Protein AF-A0A077ZFG9-F1 (afdb_monomer)

pLDDT: mean 87.14, std 8.35, range [55.66, 95.38]

Structure (mmCIF, N/CA/C/O backbone):
data_AF-A0A077ZFG9-F1
#
_entry.id   AF-A0A077ZFG9-F1
#
loop_
_atom_site.group_PDB
_atom_site.id
_atom_site.type_symbol
_atom_site.label_atom_id
_atom_site.label_alt_id
_atom_site.label_comp_id
_atom_site.label_asym_id
_atom_site.label_entity_id
_atom_site.label_seq_id
_atom_site.pdbx_PDB_ins_code
_atom_site.Cartn_x
_atom_site.Cartn_y
_atom_site.Cartn_z
_atom_site.occupancy
_atom_site.B_iso_or_equiv
_atom_site.auth_seq_id
_atom_site.auth_comp_id
_atom_site.auth_asym_id
_atom_site.auth_atom_id
_atom_site.pdbx_PDB_model_num
ATOM 1 N N . LYS A 1 1 ? 12.012 -8.656 7.512 1.00 88.19 1 LYS A N 1
ATOM 2 C CA . LYS A 1 1 ? 11.585 -7.574 8.443 1.00 88.19 1 LYS A CA 1
ATOM 3 C C . LYS A 1 1 ? 10.087 -7.262 8.343 1.00 88.19 1 LYS A C 1
ATOM 5 O O . LYS A 1 1 ? 9.385 -7.482 9.314 1.00 88.19 1 LYS A O 1
ATOM 10 N N . ILE A 1 2 ? 9.561 -6.821 7.195 1.00 88.19 2 ILE A N 1
ATOM 11 C CA . ILE A 1 2 ? 8.127 -6.462 7.069 1.00 88.19 2 ILE A CA 1
ATOM 12 C C . ILE A 1 2 ? 7.190 -7.657 7.264 1.00 88.19 2 ILE A C 1
ATOM 14 O O . ILE A 1 2 ? 6.176 -7.511 7.935 1.00 88.19 2 ILE A O 1
ATOM 18 N N . ALA A 1 3 ? 7.552 -8.837 6.748 1.00 88.50 3 ALA A N 1
ATOM 19 C CA . ALA A 1 3 ? 6.797 -10.067 6.996 1.00 88.50 3 ALA A CA 1
ATOM 20 C C . ALA A 1 3 ? 6.643 -10.343 8.503 1.00 88.50 3 ALA A C 1
ATOM 22 O O . ALA A 1 3 ? 5.529 -10.515 8.973 1.00 88.50 3 ALA A O 1
ATOM 23 N N . LEU A 1 4 ? 7.729 -10.226 9.281 1.00 91.19 4 LEU A N 1
ATOM 24 C CA . LEU A 1 4 ? 7.685 -10.372 10.742 1.00 91.19 4 LEU A CA 1
ATOM 25 C C . LEU A 1 4 ? 6.751 -9.352 11.410 1.00 91.19 4 LEU A C 1
ATOM 27 O O . LEU A 1 4 ? 5.991 -9.714 12.305 1.00 91.19 4 LEU A O 1
ATOM 31 N N . ILE A 1 5 ? 6.770 -8.092 10.960 1.00 92.56 5 ILE A N 1
ATOM 32 C CA . ILE A 1 5 ? 5.850 -7.062 11.464 1.00 92.56 5 ILE A CA 1
ATOM 33 C C . ILE A 1 5 ? 4.399 -7.465 11.175 1.00 92.56 5 ILE A C 1
ATOM 35 O O . ILE A 1 5 ? 3.555 -7.422 12.066 1.00 92.56 5 ILE A O 1
ATOM 39 N N . ARG A 1 6 ? 4.109 -7.883 9.941 1.00 90.44 6 ARG A N 1
ATOM 40 C CA . ARG A 1 6 ? 2.759 -8.225 9.481 1.00 90.44 6 ARG A CA 1
ATOM 41 C C . ARG A 1 6 ? 2.203 -9.492 10.130 1.00 90.44 6 ARG A C 1
ATOM 43 O O . ARG A 1 6 ? 1.029 -9.513 10.480 1.00 90.44 6 ARG A O 1
ATOM 50 N N . GLU A 1 7 ? 3.021 -10.530 10.248 1.00 91.00 7 GLU A N 1
ATOM 51 C CA . GLU A 1 7 ? 2.598 -11.880 10.636 1.00 91.00 7 GLU A CA 1
ATOM 52 C C . GLU A 1 7 ? 2.711 -12.119 12.149 1.00 91.00 7 GLU A C 1
ATOM 54 O O . GLU A 1 7 ? 1.902 -12.859 12.694 1.00 91.00 7 GLU A O 1
ATOM 59 N N . ASN A 1 8 ? 3.645 -11.456 12.848 1.00 93.12 8 ASN A N 1
ATOM 60 C CA . ASN A 1 8 ? 3.890 -11.695 14.278 1.00 93.12 8 ASN A CA 1
ATOM 61 C C . ASN A 1 8 ? 3.575 -10.482 15.162 1.00 93.12 8 ASN A C 1
ATOM 63 O O . ASN A 1 8 ? 2.852 -10.610 16.150 1.00 93.12 8 ASN A O 1
ATOM 67 N N . LEU A 1 9 ? 4.100 -9.297 14.822 1.00 93.88 9 LEU A N 1
ATOM 68 C CA . LEU A 1 9 ? 3.972 -8.113 15.682 1.00 93.88 9 LEU A CA 1
ATOM 69 C C . LEU A 1 9 ? 2.543 -7.560 15.680 1.00 93.88 9 LEU A C 1
ATOM 71 O O . LEU A 1 9 ? 1.931 -7.398 16.733 1.00 93.88 9 LEU A O 1
ATOM 75 N N . ILE A 1 10 ? 1.992 -7.301 14.493 1.00 93.69 10 ILE A N 1
ATOM 76 C CA . ILE A 1 10 ? 0.668 -6.696 14.329 1.00 93.69 10 ILE A CA 1
ATOM 77 C C . ILE A 1 10 ? -0.437 -7.532 14.998 1.00 93.69 10 ILE A C 1
ATOM 79 O O . ILE A 1 10 ? -1.233 -6.945 15.733 1.00 93.69 10 ILE A O 1
ATOM 83 N N . PRO A 1 11 ? -0.519 -8.867 14.819 1.00 93.56 11 PRO A N 1
ATOM 84 C CA . PRO A 1 11 ? -1.538 -9.668 15.499 1.00 93.56 11 PRO A CA 1
ATOM 85 C C . PRO A 1 11 ? -1.459 -9.583 17.027 1.00 93.56 11 PRO A C 1
ATOM 87 O O . PRO A 1 11 ? -2.500 -9.445 17.673 1.00 93.56 11 PRO A O 1
ATOM 90 N N . ARG A 1 12 ? -0.244 -9.585 17.595 1.00 93.38 12 ARG A N 1
ATOM 91 C CA . ARG A 1 12 ? -0.023 -9.410 19.041 1.00 93.38 12 ARG A CA 1
ATOM 92 C C . ARG A 1 12 ? -0.488 -8.035 19.518 1.00 93.38 12 ARG A C 1
ATOM 94 O O . ARG A 1 12 ? -1.246 -7.959 20.483 1.00 93.38 12 ARG A O 1
ATOM 101 N N . CYS A 1 13 ? -0.125 -6.967 18.803 1.00 92.31 13 CYS A N 1
ATOM 102 C CA . CYS A 1 13 ? -0.591 -5.615 19.117 1.00 92.31 13 CYS A CA 1
ATOM 103 C C . CYS A 1 13 ? -2.118 -5.516 19.049 1.00 92.31 13 CYS A C 1
ATOM 105 O O . CYS A 1 13 ? -2.732 -4.962 19.951 1.00 92.31 13 CYS A O 1
ATOM 107 N N . ILE A 1 14 ? -2.754 -6.077 18.017 1.00 91.44 14 ILE A N 1
ATOM 108 C CA . ILE A 1 14 ? -4.218 -6.053 17.888 1.00 91.44 14 ILE A CA 1
ATOM 109 C C . ILE A 1 14 ? -4.881 -6.757 19.074 1.00 91.44 14 ILE A C 1
ATOM 111 O O . ILE A 1 14 ? -5.881 -6.249 19.572 1.00 91.44 14 ILE A O 1
ATOM 115 N N . TYR A 1 15 ? -4.351 -7.904 19.509 1.00 90.31 15 TYR A N 1
ATOM 116 C CA . TYR A 1 15 ? -4.879 -8.626 20.665 1.00 90.31 15 TYR A CA 1
ATOM 117 C C . TYR A 1 15 ? -4.771 -7.793 21.945 1.00 90.31 15 TYR A C 1
ATOM 119 O O . TYR A 1 15 ? -5.761 -7.616 22.643 1.00 90.31 15 TYR A O 1
ATOM 127 N N . GLN A 1 16 ? -3.603 -7.222 22.240 1.00 90.31 16 GLN A N 1
ATOM 128 C CA . GLN A 1 16 ? -3.423 -6.407 23.446 1.00 90.31 16 GLN A CA 1
ATOM 129 C C . GLN A 1 16 ? -4.296 -5.146 23.410 1.00 90.31 16 GLN A C 1
ATOM 131 O O . GLN A 1 16 ? -5.027 -4.864 24.355 1.00 90.31 16 GLN A O 1
ATOM 136 N N . LEU A 1 17 ? -4.295 -4.430 22.284 1.00 90.19 17 LEU A N 1
ATOM 137 C CA . LEU A 1 17 ? -5.028 -3.176 22.126 1.00 90.19 17 LEU A CA 1
ATOM 138 C C . LEU A 1 17 ? -6.552 -3.361 22.092 1.00 90.19 17 LEU A C 1
ATOM 140 O O . LEU A 1 17 ? -7.266 -2.423 22.431 1.00 90.19 17 LEU A O 1
ATOM 144 N N . SER A 1 18 ? -7.076 -4.530 21.697 1.00 85.56 18 SER A N 1
ATOM 145 C CA . SER A 1 18 ? -8.530 -4.760 21.684 1.00 85.56 18 SER A CA 1
ATOM 146 C C . SER A 1 18 ? -9.159 -4.838 23.075 1.00 85.56 18 SER A C 1
ATOM 148 O O . SER A 1 18 ? -10.372 -4.668 23.184 1.00 85.56 18 SER A O 1
ATOM 150 N N . HIS A 1 19 ? -8.352 -5.090 24.110 1.00 82.44 19 HIS A N 1
ATOM 151 C CA . HIS A 1 19 ? -8.792 -5.143 25.508 1.00 82.44 19 HIS A CA 1
ATOM 152 C C . HIS A 1 19 ? -8.629 -3.802 26.238 1.00 82.44 19 HIS A C 1
ATOM 154 O O . HIS A 1 19 ? -9.112 -3.651 27.355 1.00 82.44 19 HIS A O 1
ATOM 160 N N . LEU A 1 20 ? -7.949 -2.829 25.625 1.00 77.62 20 LEU A N 1
ATOM 161 C CA . LEU A 1 20 ? -7.762 -1.507 26.214 1.00 77.62 20 LEU A CA 1
ATOM 162 C C . LEU A 1 20 ? -8.995 -0.624 26.024 1.00 77.62 20 LEU A C 1
ATOM 164 O O . LEU A 1 20 ? -9.857 -0.881 25.181 1.00 77.62 20 LEU A O 1
ATOM 168 N N . SER A 1 21 ? -9.036 0.471 26.788 1.00 76.94 21 SER A N 1
ATOM 169 C CA . SER A 1 21 ? -10.073 1.490 26.644 1.00 76.94 21 SER A CA 1
ATOM 170 C C . SER A 1 21 ? -10.154 1.995 25.192 1.00 76.94 21 SER A C 1
ATOM 172 O O . SER A 1 21 ? -9.127 2.359 24.607 1.00 76.94 21 SER A O 1
ATOM 174 N N . PRO A 1 22 ? -11.363 2.094 24.609 1.00 68.00 22 PRO A N 1
ATOM 175 C CA . PRO A 1 22 ? -11.558 2.528 23.225 1.00 68.00 22 PRO A CA 1
ATOM 176 C C . PRO A 1 22 ? -11.135 3.976 22.956 1.00 68.00 22 PRO A C 1
ATOM 178 O O . PRO A 1 22 ? -10.945 4.360 21.803 1.00 68.00 22 PRO A O 1
ATOM 181 N N . GLN A 1 23 ? -10.987 4.779 24.011 1.00 69.94 23 GLN A N 1
ATOM 182 C CA . GLN A 1 23 ? -10.535 6.169 23.934 1.00 69.94 23 GLN A CA 1
ATOM 183 C C . GLN A 1 23 ? -9.004 6.298 23.966 1.00 69.94 23 GLN A C 1
ATOM 185 O O . GLN A 1 23 ? -8.478 7.402 23.856 1.00 69.94 23 GLN A O 1
ATOM 190 N N . SER A 1 24 ? -8.276 5.187 24.101 1.00 76.56 24 SER A N 1
ATOM 191 C CA . SER A 1 24 ? -6.820 5.210 24.188 1.00 76.56 24 SER A CA 1
ATOM 192 C C . SER A 1 24 ? -6.172 5.700 22.889 1.00 76.56 24 SER A C 1
ATOM 194 O O . SER A 1 24 ? -6.396 5.159 21.802 1.00 76.56 24 SER A O 1
ATOM 196 N N . THR A 1 25 ? -5.286 6.688 23.014 1.00 86.25 25 THR A N 1
ATOM 197 C CA . THR A 1 25 ? -4.398 7.143 21.935 1.00 86.25 25 THR A CA 1
ATOM 198 C C . THR A 1 25 ? -3.266 6.152 21.653 1.00 86.25 25 THR A C 1
ATOM 200 O O . THR A 1 25 ? -2.609 6.268 20.615 1.00 86.25 25 THR A O 1
ATOM 203 N N . LEU A 1 26 ? -3.072 5.136 22.506 1.00 90.88 26 LEU A N 1
ATOM 204 C CA . LEU A 1 26 ? -1.985 4.162 22.395 1.00 90.88 26 LEU A CA 1
ATOM 205 C C . LEU A 1 26 ? -2.006 3.428 21.054 1.00 90.88 26 LEU A C 1
ATOM 207 O O . LEU A 1 26 ? -0.966 3.267 20.424 1.00 90.88 26 LEU A O 1
ATOM 211 N N . ALA A 1 27 ? -3.189 3.043 20.562 1.00 90.56 27 ALA A N 1
ATOM 212 C CA . ALA A 1 27 ? -3.302 2.392 19.258 1.00 90.56 27 ALA A CA 1
ATOM 213 C C . ALA A 1 27 ? -2.768 3.284 18.125 1.00 90.56 27 ALA A C 1
ATOM 215 O O . ALA A 1 27 ? -2.139 2.779 17.201 1.00 90.56 27 ALA A O 1
ATOM 216 N N . SER A 1 28 ? -2.975 4.602 18.210 1.00 90.12 28 SER A N 1
ATOM 217 C CA . SER A 1 28 ? -2.449 5.571 17.241 1.00 90.12 28 SER A CA 1
ATOM 218 C C . SER A 1 28 ? -0.930 5.731 17.359 1.00 90.12 28 SER A C 1
ATOM 220 O O . SER A 1 28 ? -0.233 5.753 16.344 1.00 90.12 28 SER A O 1
ATOM 222 N N . GLN A 1 29 ? -0.410 5.791 18.588 1.00 92.88 29 GLN A N 1
ATOM 223 C CA . GLN A 1 29 ? 1.027 5.906 18.860 1.00 92.88 29 GLN A CA 1
ATOM 224 C C . GLN A 1 29 ? 1.793 4.670 18.371 1.00 92.88 29 GLN A C 1
ATOM 226 O O . GLN A 1 29 ? 2.779 4.796 17.647 1.00 92.88 29 GLN A O 1
ATOM 231 N N . VAL A 1 30 ? 1.300 3.468 18.683 1.00 93.06 30 VAL A N 1
ATOM 232 C CA . VAL A 1 30 ? 1.890 2.209 18.206 1.00 93.06 30 VAL A CA 1
ATOM 233 C C . VAL A 1 30 ? 1.818 2.125 16.681 1.00 93.06 30 VAL A C 1
ATOM 235 O O . VAL A 1 30 ? 2.805 1.771 16.038 1.00 93.06 30 VAL A O 1
ATOM 238 N N . ASP A 1 31 ? 0.689 2.506 16.073 1.00 92.44 31 ASP A N 1
ATOM 239 C CA . ASP A 1 31 ? 0.553 2.540 14.612 1.00 92.44 31 ASP A CA 1
ATOM 240 C C . ASP A 1 31 ? 1.563 3.516 13.983 1.00 92.44 31 ASP A C 1
ATOM 242 O O . ASP A 1 31 ? 2.192 3.196 12.975 1.00 92.44 31 ASP A O 1
ATOM 246 N N . GLN A 1 32 ? 1.801 4.678 14.601 1.00 92.06 32 GLN A N 1
ATOM 247 C CA . GLN A 1 32 ? 2.820 5.633 14.161 1.00 92.06 32 GLN A CA 1
ATOM 248 C C . GLN A 1 32 ? 4.233 5.045 14.205 1.00 92.06 32 GLN A C 1
ATOM 250 O O . GLN A 1 32 ? 4.956 5.182 13.213 1.00 92.06 32 GLN A O 1
ATOM 255 N N . ILE A 1 33 ? 4.600 4.364 15.292 1.00 93.12 33 ILE A N 1
ATOM 256 C CA . ILE A 1 33 ? 5.901 3.693 15.429 1.00 93.12 33 ILE A CA 1
ATOM 257 C C . ILE A 1 33 ? 6.055 2.630 14.337 1.00 93.12 33 ILE A C 1
ATOM 259 O O . ILE A 1 33 ? 7.033 2.653 13.592 1.00 93.12 33 ILE A O 1
ATOM 263 N N . ILE A 1 34 ? 5.055 1.762 14.148 1.00 93.00 34 ILE A N 1
ATOM 264 C CA . ILE A 1 34 ? 5.083 0.724 13.105 1.00 93.00 34 ILE A CA 1
ATOM 265 C C . ILE A 1 34 ? 5.263 1.349 11.720 1.00 93.00 34 ILE A C 1
ATOM 267 O O . ILE A 1 34 ? 6.101 0.888 10.939 1.00 93.00 34 ILE A O 1
ATOM 271 N N . ARG A 1 35 ? 4.523 2.419 11.400 1.00 92.06 35 ARG A N 1
ATOM 272 C CA . ARG A 1 35 ? 4.671 3.123 10.116 1.00 92.06 35 ARG A CA 1
ATOM 273 C C . ARG A 1 35 ? 6.084 3.679 9.937 1.00 92.06 35 ARG A C 1
ATOM 275 O O . ARG A 1 35 ? 6.629 3.564 8.841 1.00 92.06 35 ARG A O 1
ATOM 282 N N . GLN A 1 36 ? 6.682 4.265 10.974 1.00 91.88 36 GLN A N 1
ATOM 283 C CA . GLN A 1 36 ? 8.057 4.777 10.926 1.00 91.88 36 GLN A CA 1
ATOM 284 C C . GLN A 1 36 ? 9.074 3.645 10.724 1.00 91.88 36 GLN A C 1
ATOM 286 O O . GLN A 1 36 ? 9.907 3.732 9.821 1.00 91.88 36 GLN A O 1
ATOM 291 N N . THR A 1 37 ? 8.952 2.542 11.463 1.00 92.88 37 THR A N 1
ATOM 292 C CA . THR A 1 37 ? 9.816 1.361 11.313 1.00 92.88 37 THR A CA 1
ATOM 293 C C . THR A 1 37 ? 9.697 0.738 9.921 1.00 92.88 37 THR A C 1
ATOM 295 O O . THR A 1 37 ? 10.695 0.338 9.320 1.00 92.88 37 THR A O 1
ATOM 298 N N . VAL A 1 38 ? 8.487 0.659 9.359 1.00 92.69 38 VAL A N 1
ATOM 299 C CA . VAL A 1 38 ? 8.273 0.164 7.989 1.00 92.69 38 VAL A CA 1
ATOM 300 C C . VAL A 1 38 ? 8.904 1.105 6.963 1.00 92.69 38 VAL A C 1
ATOM 302 O O . VAL A 1 38 ? 9.580 0.626 6.054 1.00 92.69 38 VAL A O 1
ATOM 305 N N . LYS A 1 39 ? 8.755 2.427 7.124 1.00 91.25 39 LYS A N 1
ATOM 306 C CA . LYS A 1 39 ? 9.402 3.430 6.258 1.00 91.25 39 LYS A CA 1
ATOM 307 C C . LYS A 1 39 ? 10.926 3.289 6.261 1.00 91.25 39 LYS A C 1
ATOM 309 O O . LYS A 1 39 ? 11.525 3.250 5.189 1.00 91.25 39 LYS A O 1
ATOM 314 N N . GLN A 1 40 ? 11.531 3.150 7.440 1.00 92.31 40 GLN A N 1
ATOM 315 C CA . GLN A 1 40 ? 12.975 2.948 7.598 1.00 92.31 40 GLN A CA 1
ATOM 316 C C . GLN A 1 40 ? 13.437 1.648 6.931 1.00 92.31 40 GLN A C 1
ATOM 318 O O . GLN A 1 40 ? 14.352 1.666 6.115 1.00 92.31 40 GLN A O 1
ATOM 323 N N . ASN A 1 41 ? 12.750 0.531 7.192 1.00 92.19 41 ASN A N 1
ATOM 324 C CA . ASN A 1 41 ? 13.082 -0.768 6.597 1.00 92.19 41 ASN A CA 1
ATOM 325 C C . ASN A 1 41 ? 12.946 -0.800 5.070 1.00 92.19 41 ASN A C 1
ATOM 327 O O . ASN A 1 41 ? 13.593 -1.616 4.420 1.00 92.19 41 ASN A O 1
ATOM 331 N N . LEU A 1 42 ? 12.096 0.056 4.501 1.00 91.38 42 LEU A N 1
ATOM 332 C CA . LEU A 1 42 ? 11.924 0.196 3.057 1.00 91.38 42 LEU A CA 1
ATOM 333 C C . LEU A 1 42 ? 12.807 1.288 2.440 1.00 91.38 42 LEU A C 1
ATOM 335 O O . LEU A 1 42 ? 12.727 1.512 1.234 1.00 91.38 42 LEU A O 1
ATOM 339 N N . HIS A 1 43 ? 13.631 1.976 3.235 1.00 90.75 43 HIS A N 1
ATOM 340 C CA . HIS A 1 43 ? 14.482 3.079 2.783 1.00 90.75 43 HIS A CA 1
ATOM 341 C C . HIS A 1 43 ? 13.650 4.147 2.050 1.00 90.75 43 HIS A C 1
ATOM 343 O O . HIS A 1 43 ? 14.008 4.616 0.966 1.00 90.75 43 HIS A O 1
ATOM 349 N N . LEU A 1 44 ? 12.473 4.458 2.599 1.00 87.62 44 LEU A N 1
ATOM 350 C CA . LEU A 1 44 ? 11.529 5.407 2.016 1.00 87.62 44 LEU A CA 1
ATOM 351 C C . LEU A 1 44 ? 11.696 6.781 2.674 1.00 87.62 44 LEU A C 1
ATOM 353 O O . LEU A 1 44 ? 11.969 6.844 3.874 1.00 87.62 44 LEU A O 1
ATOM 357 N N . PRO A 1 45 ? 11.510 7.889 1.928 1.00 81.25 45 PRO A N 1
ATOM 358 C CA . PRO A 1 45 ? 11.589 9.221 2.515 1.00 81.25 45 PRO A CA 1
ATOM 359 C C . PRO A 1 45 ? 10.544 9.374 3.625 1.00 81.25 45 PRO A C 1
ATOM 361 O O . PRO A 1 45 ? 9.397 8.944 3.461 1.00 81.25 45 PRO A O 1
ATOM 364 N N . ALA A 1 46 ? 10.906 10.028 4.732 1.00 71.31 46 ALA A N 1
ATOM 365 C CA . ALA A 1 46 ? 10.010 10.213 5.877 1.00 71.31 46 ALA A CA 1
ATOM 366 C C . ALA A 1 46 ? 8.685 10.897 5.480 1.00 71.31 46 ALA A C 1
ATOM 368 O O . ALA A 1 46 ? 7.604 10.472 5.911 1.00 71.31 46 ALA A O 1
ATOM 369 N N . THR A 1 47 ? 8.780 11.886 4.587 1.00 68.69 47 THR A N 1
ATOM 370 C CA . THR A 1 47 ? 7.672 12.687 4.047 1.00 68.69 47 THR A CA 1
ATOM 371 C C . THR A 1 47 ? 6.869 11.980 2.961 1.00 68.69 47 THR A C 1
ATOM 373 O O . THR A 1 47 ? 5.776 12.431 2.630 1.00 68.69 47 THR A O 1
ATOM 376 N N . ALA A 1 48 ? 7.386 10.892 2.381 1.00 62.56 48 ALA A N 1
ATOM 377 C CA . ALA A 1 48 ? 6.810 10.361 1.160 1.00 62.56 48 ALA A CA 1
ATOM 378 C C . ALA A 1 48 ? 5.523 9.580 1.428 1.00 62.56 48 ALA A C 1
ATOM 380 O O . ALA A 1 48 ? 4.448 10.058 1.087 1.00 62.56 48 ALA A O 1
ATOM 381 N N . ILE A 1 49 ? 5.588 8.408 2.057 1.00 65.25 49 ILE A N 1
ATOM 382 C CA . ILE A 1 49 ? 4.426 7.512 2.041 1.00 65.25 49 ILE A CA 1
ATOM 383 C C . ILE A 1 49 ? 3.252 8.107 2.821 1.00 65.25 49 ILE A C 1
ATOM 385 O O . ILE A 1 49 ? 3.309 8.257 4.050 1.00 65.25 49 ILE A O 1
ATOM 389 N N . THR A 1 50 ? 2.168 8.358 2.094 1.00 73.00 50 THR A N 1
ATOM 390 C CA . THR A 1 50 ? 0.842 8.639 2.635 1.00 73.00 50 THR A CA 1
ATOM 391 C C . THR A 1 50 ? 0.409 7.399 3.419 1.00 73.00 50 THR A C 1
ATOM 393 O O . THR A 1 50 ? 0.361 6.309 2.850 1.00 73.00 50 THR A O 1
ATOM 396 N N . GLY A 1 51 ? 0.080 7.542 4.710 1.00 82.38 51 GLY A N 1
ATOM 397 C CA . GLY A 1 51 ? -0.458 6.453 5.548 1.00 82.38 51 GLY A CA 1
ATOM 398 C C . GLY A 1 51 ? -1.440 5.499 4.833 1.00 82.38 51 GLY A C 1
ATOM 399 O O . GLY A 1 51 ? -1.311 4.287 5.016 1.00 82.38 51 GLY A O 1
ATOM 400 N N . PRO A 1 52 ? -2.326 5.984 3.936 1.00 89.69 52 PRO A N 1
ATOM 401 C CA . PRO A 1 52 ? -3.154 5.153 3.071 1.00 89.69 52 PRO A CA 1
ATOM 402 C C . PRO A 1 52 ? -2.450 4.035 2.296 1.00 89.69 52 PRO A C 1
ATOM 404 O O . PRO A 1 52 ? -2.972 2.929 2.284 1.00 89.69 52 PRO A O 1
ATOM 407 N N . PHE A 1 53 ? -1.265 4.242 1.708 1.00 91.69 53 PHE A N 1
ATOM 408 C CA . PHE A 1 53 ? -0.574 3.175 0.961 1.00 91.69 53 PHE A CA 1
ATOM 409 C C . PHE A 1 53 ? -0.188 1.991 1.856 1.00 91.69 53 PHE A C 1
ATOM 411 O O . PHE A 1 53 ? -0.284 0.833 1.446 1.00 91.69 53 PHE A O 1
ATOM 418 N N . LEU A 1 54 ? 0.240 2.276 3.090 1.00 92.00 54 LEU A N 1
ATOM 419 C CA . LEU A 1 54 ? 0.600 1.238 4.055 1.00 92.00 54 LEU A CA 1
ATOM 420 C C . LEU A 1 54 ? -0.633 0.423 4.457 1.00 92.00 54 LEU A C 1
ATOM 422 O O . LEU A 1 54 ? -0.545 -0.799 4.565 1.00 92.00 54 LEU A O 1
ATOM 426 N N . HIS A 1 55 ? -1.767 1.103 4.646 1.00 93.06 55 HIS A N 1
ATOM 427 C CA . HIS A 1 55 ? -2.987 0.504 5.179 1.00 93.06 55 HIS A CA 1
ATOM 428 C C . HIS A 1 55 ? -3.926 -0.116 4.150 1.00 93.06 55 HIS A C 1
ATOM 430 O O . HIS A 1 55 ? -4.730 -0.985 4.496 1.00 93.06 55 HIS A O 1
ATOM 436 N N . LEU A 1 56 ? -3.830 0.305 2.894 1.00 92.12 56 LEU A N 1
ATOM 437 C CA . LEU A 1 56 ? -4.648 -0.225 1.818 1.00 92.12 56 LEU A CA 1
ATOM 438 C C . LEU A 1 56 ? -4.315 -1.716 1.589 1.00 92.12 56 LEU A C 1
ATOM 440 O O . LEU A 1 56 ? -3.135 -2.082 1.596 1.00 92.12 56 LEU A O 1
ATOM 444 N N . PRO A 1 57 ? -5.313 -2.603 1.398 1.00 91.25 57 PRO A N 1
ATOM 445 C CA . PRO A 1 57 ? -5.061 -4.022 1.164 1.00 91.25 57 PRO A CA 1
ATOM 446 C C . PRO A 1 57 ? -4.202 -4.275 -0.079 1.00 91.25 57 PRO A C 1
ATOM 448 O O . PRO A 1 57 ? -4.266 -3.535 -1.061 1.00 91.25 57 PRO A O 1
ATOM 451 N N . THR A 1 58 ? -3.467 -5.390 -0.078 1.00 91.12 58 THR A N 1
ATOM 452 C CA . THR A 1 58 ? -2.610 -5.787 -1.210 1.00 91.12 58 THR A CA 1
ATOM 453 C C . THR A 1 58 ? -3.382 -5.984 -2.507 1.00 91.12 58 THR A C 1
ATOM 455 O O . THR A 1 58 ? -2.849 -5.725 -3.576 1.00 91.12 58 THR A O 1
ATOM 458 N N . GLN A 1 59 ? -4.653 -6.383 -2.427 1.00 89.25 59 GLN A N 1
ATOM 459 C CA . GLN A 1 59 ? -5.539 -6.534 -3.586 1.00 89.25 59 GLN A CA 1
ATOM 460 C C . GLN A 1 59 ? -5.771 -5.213 -4.336 1.00 89.25 59 GLN A C 1
ATOM 462 O O . GLN A 1 59 ? -5.945 -5.225 -5.550 1.00 89.25 59 GLN A O 1
ATOM 467 N N . HIS A 1 60 ? -5.710 -4.083 -3.628 1.00 89.56 60 HIS A N 1
ATOM 468 C CA . HIS A 1 60 ? -5.874 -2.738 -4.184 1.00 89.56 60 HIS A CA 1
ATOM 469 C C . HIS A 1 60 ? -4.523 -2.028 -4.396 1.00 89.56 60 HIS A C 1
ATOM 471 O O . HIS A 1 60 ? -4.475 -0.813 -4.537 1.00 89.56 60 HIS A O 1
ATOM 477 N N . GLY A 1 61 ? -3.406 -2.764 -4.381 1.00 88.75 61 GLY A N 1
ATOM 478 C CA . GLY A 1 61 ? -2.074 -2.211 -4.638 1.00 88.75 61 GLY A CA 1
ATOM 479 C C . GLY A 1 61 ? -1.356 -1.591 -3.433 1.00 88.75 61 GLY A C 1
ATOM 480 O O . GLY A 1 61 ? -0.263 -1.054 -3.612 1.00 88.75 61 GLY A O 1
ATOM 481 N N . GLY A 1 62 ? -1.913 -1.672 -2.218 1.00 91.12 62 GLY A N 1
ATOM 482 C CA . GLY A 1 62 ? -1.248 -1.236 -0.980 1.00 91.12 62 GLY A CA 1
ATOM 483 C C . GLY A 1 62 ? -0.401 -2.322 -0.305 1.00 91.12 62 GLY A C 1
ATOM 484 O O . GLY A 1 62 ? -0.353 -3.463 -0.755 1.00 91.12 62 GLY A O 1
ATOM 485 N N . LEU A 1 63 ? 0.265 -2.009 0.812 1.00 91.44 63 LEU A N 1
ATOM 486 C CA . LEU A 1 63 ? 1.063 -3.007 1.556 1.00 91.44 63 LEU A CA 1
ATOM 487 C C . LEU A 1 63 ? 0.234 -3.937 2.456 1.00 91.44 63 LEU A C 1
ATOM 489 O O . LEU A 1 63 ? 0.738 -4.971 2.900 1.00 91.44 63 LEU A O 1
ATOM 493 N N . GLY A 1 64 ? -1.028 -3.604 2.723 1.00 91.44 64 GLY A N 1
ATOM 494 C CA . GLY A 1 64 ? -1.939 -4.429 3.514 1.00 91.44 64 GLY A CA 1
ATOM 495 C C . GLY A 1 64 ? -1.607 -4.504 5.003 1.00 91.44 64 GLY A C 1
ATOM 496 O O . GLY A 1 64 ? -1.919 -5.515 5.635 1.00 91.44 64 GLY A O 1
ATOM 497 N N . LEU A 1 65 ? -0.979 -3.472 5.573 1.00 92.44 65 LEU A N 1
ATOM 498 C CA . LEU A 1 65 ? -0.768 -3.367 7.018 1.00 92.44 65 LEU A CA 1
ATOM 499 C C . LEU A 1 65 ? -2.043 -2.826 7.678 1.00 92.44 65 LEU A C 1
ATOM 501 O O . LEU A 1 65 ? -2.371 -1.660 7.481 1.00 92.44 65 LEU A O 1
ATOM 505 N N . PRO A 1 66 ? -2.786 -3.603 8.476 1.00 91.50 66 PRO A N 1
ATOM 506 C CA . PRO A 1 66 ? -4.006 -3.095 9.094 1.00 91.50 66 PRO A CA 1
ATOM 507 C C . PRO A 1 66 ? -3.712 -1.864 9.960 1.00 91.50 66 PRO A C 1
ATOM 509 O O . PRO A 1 66 ? -2.789 -1.881 10.767 1.00 91.50 66 PRO A O 1
ATOM 512 N N . SER A 1 67 ? -4.517 -0.811 9.807 1.00 91.12 67 SER A N 1
ATOM 513 C CA . SER A 1 67 ? -4.465 0.341 10.709 1.00 91.12 67 SER A CA 1
ATOM 514 C C . SER A 1 67 ? -4.929 -0.094 12.093 1.00 91.12 67 SER A C 1
ATOM 516 O O . SER A 1 67 ? -6.093 -0.486 12.251 1.00 91.12 67 SER A O 1
ATOM 518 N N . LEU A 1 68 ? -4.031 -0.050 13.082 1.00 91.38 68 LEU A N 1
ATOM 519 C CA . LEU A 1 68 ? -4.321 -0.585 14.413 1.00 91.38 68 LEU A CA 1
ATOM 520 C C . LEU A 1 68 ? -5.530 0.104 15.030 1.00 91.38 68 LEU A C 1
ATOM 522 O O . LEU A 1 68 ? -6.427 -0.582 15.498 1.00 91.38 68 LEU A O 1
ATOM 526 N N . ILE A 1 69 ? -5.609 1.432 14.933 1.00 89.94 69 ILE A N 1
ATOM 527 C CA . ILE A 1 69 ? -6.727 2.212 15.472 1.00 89.94 69 ILE A CA 1
ATOM 528 C C . ILE A 1 69 ? -8.081 1.789 14.888 1.00 89.94 69 ILE A C 1
ATOM 530 O O . ILE A 1 69 ? -9.048 1.613 15.621 1.00 89.94 69 ILE A O 1
ATOM 534 N N . ASN A 1 70 ? -8.174 1.575 13.576 1.00 91.12 70 ASN A N 1
ATOM 535 C CA . ASN A 1 70 ? -9.441 1.194 12.954 1.00 91.12 70 ASN A CA 1
ATOM 536 C C . ASN A 1 70 ? -9.792 -0.266 13.247 1.00 91.12 70 ASN A C 1
ATOM 538 O O . ASN A 1 70 ? -10.954 -0.589 13.496 1.00 91.12 70 ASN A O 1
ATOM 542 N N . VAL A 1 71 ? -8.797 -1.156 13.242 1.00 91.81 71 VAL A N 1
ATOM 543 C CA . VAL A 1 71 ? -9.022 -2.579 13.510 1.00 91.81 71 VAL A CA 1
ATOM 544 C C . VAL A 1 71 ? -9.395 -2.828 14.964 1.00 91.81 71 VAL A C 1
ATOM 546 O O . VAL A 1 71 ? -10.301 -3.624 15.203 1.00 91.81 71 VAL A O 1
ATOM 549 N N . THR A 1 72 ? -8.759 -2.156 15.923 1.00 91.38 72 THR A N 1
ATOM 550 C CA . THR A 1 72 ? -9.097 -2.296 17.345 1.00 91.38 72 THR A CA 1
ATOM 551 C C . THR A 1 72 ? -10.505 -1.789 17.604 1.00 91.38 72 THR A C 1
ATOM 553 O O . THR A 1 72 ? -11.309 -2.547 18.127 1.00 91.38 72 THR A O 1
ATOM 556 N N . ARG A 1 73 ? -10.867 -0.596 17.114 1.00 91.50 73 ARG A N 1
ATOM 557 C CA . ARG A 1 73 ? -12.231 -0.046 17.225 1.00 91.50 73 ARG A CA 1
ATOM 558 C C . ARG A 1 73 ? -13.296 -0.996 16.680 1.00 91.50 73 ARG A C 1
ATOM 560 O O . ARG A 1 73 ? -14.281 -1.279 17.360 1.00 91.50 73 ARG A O 1
ATOM 567 N N . ILE A 1 74 ? -13.090 -1.515 15.466 1.00 92.56 74 ILE A N 1
ATOM 568 C CA . ILE A 1 74 ? -14.024 -2.466 14.848 1.00 92.56 74 ILE A CA 1
ATOM 569 C C . ILE A 1 74 ? -14.088 -3.762 15.660 1.00 92.56 74 ILE A C 1
ATOM 571 O O . ILE A 1 74 ? -15.185 -4.258 15.900 1.00 92.56 74 ILE A O 1
ATOM 575 N N . LYS A 1 75 ? -12.949 -4.309 16.106 1.00 91.62 75 LYS A N 1
ATOM 576 C CA . LYS A 1 75 ? -12.922 -5.525 16.931 1.00 91.62 75 LYS A CA 1
ATOM 577 C C . LYS A 1 75 ? -13.613 -5.330 18.277 1.00 91.62 75 LYS A C 1
ATOM 579 O O . LYS A 1 75 ? -14.384 -6.196 18.664 1.00 91.62 75 LYS A O 1
ATOM 584 N N . THR A 1 76 ? -13.387 -4.212 18.958 1.00 91.50 76 THR A N 1
ATOM 585 C CA . THR A 1 76 ? -14.025 -3.895 20.240 1.00 91.50 76 THR A CA 1
ATOM 586 C C . THR A 1 76 ? -15.542 -3.788 20.080 1.00 91.50 76 THR A C 1
ATOM 588 O O . THR A 1 76 ? -16.279 -4.421 20.831 1.00 91.50 76 THR A O 1
ATOM 591 N N . LEU A 1 77 ? -16.032 -3.095 19.043 1.00 92.38 77 LEU A N 1
ATOM 592 C CA . LEU A 1 77 ? -17.467 -3.087 18.720 1.00 92.38 77 LEU A CA 1
ATOM 593 C C . LEU A 1 77 ? -18.003 -4.476 18.372 1.00 92.38 77 LEU A C 1
ATOM 595 O O . LEU A 1 77 ? -19.128 -4.811 18.735 1.00 92.38 77 LEU A O 1
ATOM 599 N N . TRP A 1 78 ? -17.210 -5.289 17.677 1.00 93.25 78 TRP A N 1
ATOM 600 C CA . TRP A 1 78 ? -17.580 -6.662 17.360 1.00 93.25 78 TRP A CA 1
ATOM 601 C C . TRP A 1 78 ? -17.723 -7.504 18.636 1.00 93.25 78 TRP A C 1
ATOM 603 O O . TRP A 1 78 ? -18.680 -8.263 18.759 1.00 93.25 78 TRP A O 1
ATOM 613 N N . SER A 1 79 ? -16.826 -7.341 19.609 1.00 92.12 79 SER A N 1
ATOM 614 C CA . SER A 1 79 ? -16.927 -7.996 20.916 1.00 92.12 79 SER A CA 1
ATOM 615 C C . SER A 1 79 ? -18.183 -7.567 21.673 1.00 92.12 79 SER A C 1
ATOM 617 O O . SER A 1 79 ? -18.922 -8.433 22.129 1.00 92.12 79 SER A O 1
ATOM 619 N N . PHE A 1 80 ? -18.493 -6.266 21.731 1.00 92.62 80 PHE A N 1
ATOM 620 C CA . PHE A 1 80 ? -19.744 -5.789 22.337 1.00 92.62 80 PHE A CA 1
ATOM 621 C C . PHE A 1 80 ? -20.980 -6.379 21.659 1.00 92.62 80 PHE A C 1
ATOM 623 O O . PHE A 1 80 ? -21.899 -6.836 22.330 1.00 92.62 80 PHE A O 1
ATOM 630 N N . LEU A 1 81 ? -20.982 -6.445 20.330 1.00 93.88 81 LEU A N 1
ATOM 631 C CA . LEU A 1 81 ? -22.080 -7.052 19.590 1.00 93.88 81 LEU A CA 1
ATOM 632 C C . LEU A 1 81 ? -22.211 -8.558 19.881 1.00 93.88 81 LEU A C 1
ATOM 634 O O . LEU A 1 81 ? -23.312 -9.083 19.955 1.00 93.88 81 LEU A O 1
ATOM 638 N N . LYS A 1 82 ? -21.106 -9.277 20.100 1.00 94.06 82 LYS A N 1
ATOM 639 C CA . LYS A 1 82 ? -21.171 -10.681 20.542 1.00 94.06 82 LYS A CA 1
ATOM 640 C C . LYS A 1 82 ? -21.770 -10.825 21.944 1.00 94.06 82 LYS A C 1
ATOM 642 O O . LYS A 1 82 ? -22.457 -11.811 22.188 1.00 94.06 82 LYS A O 1
ATOM 647 N N . LEU A 1 83 ? -21.534 -9.864 22.841 1.00 93.25 83 LEU A N 1
ATOM 648 C CA . LEU A 1 83 ? -22.132 -9.864 24.179 1.00 93.25 83 LEU A CA 1
ATOM 649 C C . LEU A 1 83 ? -23.655 -9.701 24.116 1.00 93.25 83 LEU A C 1
ATOM 651 O O . LEU A 1 83 ? -24.358 -10.439 24.802 1.00 93.25 83 LEU A O 1
ATOM 655 N N . SER A 1 84 ? -24.173 -8.832 23.238 1.00 94.19 84 SER A N 1
ATOM 656 C CA . SER A 1 84 ? -25.626 -8.642 23.092 1.00 94.19 84 SER A CA 1
ATOM 657 C C . SER A 1 84 ? -26.345 -9.891 22.573 1.00 94.19 84 SER A C 1
ATOM 659 O O . SER A 1 84 ? -27.463 -10.175 22.989 1.00 94.19 84 SER A O 1
ATOM 661 N N . TYR A 1 85 ? -25.706 -10.664 21.688 1.00 94.19 85 TYR A N 1
ATOM 662 C CA . TYR A 1 85 ? -26.257 -11.924 21.169 1.00 94.19 85 TYR A CA 1
ATOM 663 C C . TYR A 1 85 ? -25.951 -13.146 22.044 1.00 94.19 85 TYR A C 1
ATOM 665 O O . TYR A 1 85 ? -26.346 -14.259 21.700 1.00 94.19 85 TYR A O 1
ATOM 673 N N . SER A 1 86 ? -25.239 -12.980 23.159 1.00 94.31 86 SER A N 1
ATOM 674 C CA . SER A 1 86 ? -24.903 -14.106 24.025 1.00 94.31 86 SER A CA 1
ATOM 675 C C . SER A 1 86 ? -26.172 -14.723 24.633 1.00 94.31 86 SER A C 1
ATOM 677 O O . SER A 1 86 ? -27.091 -13.990 25.017 1.00 94.31 86 SER A O 1
ATOM 679 N N . PRO A 1 87 ? -26.249 -16.061 24.761 1.00 94.38 87 PRO A N 1
ATOM 680 C CA . PRO A 1 87 ? -27.366 -16.717 25.440 1.00 94.38 87 PRO A CA 1
ATOM 681 C C . PRO A 1 87 ? -27.364 -16.470 26.957 1.00 94.38 87 PRO A C 1
ATOM 683 O O . PRO A 1 87 ? -28.393 -16.627 27.602 1.00 94.38 87 PRO A O 1
ATOM 686 N N . ARG A 1 88 ? -26.224 -16.078 27.544 1.00 95.38 88 ARG A N 1
ATOM 687 C CA . ARG A 1 88 ? -26.077 -15.908 28.997 1.00 95.38 88 ARG A CA 1
ATOM 688 C C . ARG A 1 88 ? -26.610 -14.536 29.448 1.00 95.38 88 ARG A C 1
ATOM 690 O O . ARG A 1 88 ? -26.076 -13.533 28.970 1.00 95.38 88 ARG A O 1
ATOM 697 N N . PRO A 1 89 ? -27.549 -14.458 30.415 1.00 94.06 89 PRO A N 1
ATOM 698 C CA . PRO A 1 89 ? -28.090 -13.185 30.909 1.00 94.06 89 PRO A CA 1
ATOM 699 C C . PRO A 1 89 ? -27.012 -12.209 31.396 1.00 94.06 89 PRO A C 1
ATOM 701 O O . PRO A 1 89 ? -27.032 -11.040 31.026 1.00 94.06 89 PRO A O 1
ATOM 704 N N . LEU A 1 90 ? -26.000 -12.709 32.115 1.00 95.00 90 LEU A N 1
ATOM 705 C CA . LEU A 1 90 ? -24.874 -11.906 32.611 1.00 95.00 90 LEU A CA 1
ATOM 706 C C . LEU A 1 90 ? -24.110 -11.172 31.493 1.00 95.00 90 LEU A C 1
ATOM 708 O O . LEU A 1 90 ? -23.627 -10.063 31.676 1.00 95.00 90 LEU A O 1
ATOM 712 N N . MET A 1 91 ? -23.987 -11.774 30.310 1.00 94.62 91 MET A N 1
ATOM 713 C CA . MET A 1 91 ? -23.284 -11.130 29.195 1.00 94.62 91 MET A CA 1
ATOM 714 C C . MET A 1 91 ? -24.102 -9.974 28.608 1.00 94.62 91 MET A C 1
ATOM 716 O O . MET A 1 91 ? -23.530 -8.976 28.166 1.00 94.62 91 MET A O 1
ATOM 720 N N . ARG A 1 92 ? -25.435 -10.083 28.641 1.00 94.62 92 ARG A N 1
ATOM 721 C CA . ARG A 1 92 ? -26.348 -9.022 28.199 1.00 94.62 92 ARG A CA 1
ATOM 722 C C . ARG A 1 92 ? -26.364 -7.857 29.184 1.00 94.62 92 ARG A C 1
ATOM 724 O O . ARG A 1 92 ? -26.263 -6.718 28.743 1.00 94.62 92 ARG A O 1
ATOM 731 N N . THR A 1 93 ? -26.346 -8.124 30.492 1.00 95.19 93 THR A N 1
ATOM 732 C CA . THR A 1 93 ? -26.254 -7.054 31.504 1.00 95.19 93 THR A CA 1
ATOM 733 C C . THR A 1 93 ? -24.941 -6.279 31.394 1.00 95.19 93 THR A C 1
ATOM 735 O O . THR A 1 93 ? -24.935 -5.053 31.482 1.00 95.19 93 THR A O 1
ATOM 738 N N . VAL A 1 94 ? -23.823 -6.957 31.106 1.00 94.06 94 VAL A N 1
ATOM 739 C CA . VAL A 1 94 ? -22.536 -6.293 30.824 1.00 94.06 94 VAL A CA 1
ATOM 740 C C . VAL A 1 94 ? -22.613 -5.429 29.563 1.00 94.06 94 VAL A C 1
ATOM 742 O O . VAL A 1 94 ? -22.048 -4.334 29.535 1.00 94.06 94 VAL A O 1
ATOM 745 N N . PHE A 1 95 ? -23.310 -5.884 28.518 1.00 94.38 95 PHE A N 1
ATOM 746 C CA . PHE A 1 95 ? -23.537 -5.082 27.315 1.00 94.38 95 PHE A CA 1
ATOM 747 C C . PHE A 1 95 ? -24.379 -3.830 27.609 1.00 94.38 95 PHE A C 1
ATOM 749 O O . PHE A 1 95 ? -24.037 -2.745 27.140 1.00 94.38 95 PHE A O 1
ATOM 756 N N . GLU A 1 96 ? -25.438 -3.956 28.403 1.00 94.38 96 GLU A N 1
ATOM 757 C CA . GLU A 1 96 ? -26.346 -2.865 28.793 1.00 94.38 96 GLU A CA 1
ATOM 758 C C . GLU A 1 96 ? -25.735 -1.900 29.817 1.00 94.38 96 GLU A C 1
ATOM 760 O O . GLU A 1 96 ? -26.196 -0.767 29.952 1.00 94.38 96 GLU A O 1
ATOM 765 N N . HIS A 1 97 ? -24.656 -2.306 30.491 1.00 95.38 97 HIS A N 1
ATOM 766 C CA . HIS A 1 97 ? -23.985 -1.492 31.496 1.00 95.38 97 HIS A CA 1
ATOM 767 C C . HIS A 1 97 ? -23.610 -0.087 30.963 1.00 95.38 97 HIS A C 1
ATOM 769 O O . HIS A 1 97 ? -23.053 0.031 29.862 1.00 95.38 97 HIS A O 1
ATOM 775 N N . PRO A 1 98 ? -23.802 0.998 31.745 1.00 94.25 98 PRO A N 1
ATOM 776 C CA . PRO A 1 98 ? -23.577 2.371 31.280 1.00 94.25 98 PRO A CA 1
ATOM 777 C C . PRO A 1 98 ? -22.170 2.655 30.736 1.00 94.25 98 PRO A C 1
ATOM 779 O O . PRO A 1 98 ? -22.006 3.470 29.828 1.00 94.25 98 PRO A O 1
ATOM 782 N N . ILE A 1 99 ? -21.140 1.991 31.275 1.00 91.69 99 ILE A N 1
ATOM 783 C CA .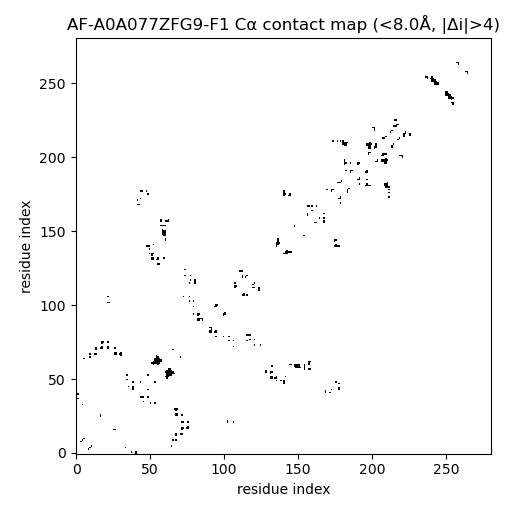 ILE A 1 99 ? -19.752 2.122 30.792 1.00 91.69 99 ILE A CA 1
ATOM 784 C C . ILE A 1 99 ? -19.619 1.545 29.375 1.00 91.69 99 ILE A C 1
ATOM 786 O O . ILE A 1 99 ? -19.051 2.194 28.493 1.00 91.69 99 ILE A O 1
ATOM 790 N N . SER A 1 100 ? -20.190 0.361 29.139 1.00 91.31 100 SER A N 1
ATOM 791 C CA . SER A 1 100 ? -20.227 -0.298 27.831 1.00 91.31 100 SER A CA 1
ATOM 792 C C . SER A 1 100 ? -20.981 0.551 26.813 1.00 91.31 100 SER A C 1
ATOM 794 O O . SER A 1 100 ? -20.474 0.794 25.719 1.00 91.31 100 SER A O 1
ATOM 796 N N . GLN A 1 101 ? -22.146 1.088 27.183 1.00 93.69 101 GLN A N 1
ATOM 797 C CA . GLN A 1 101 ? -22.946 1.938 26.297 1.00 93.69 101 GLN A CA 1
ATOM 798 C C . GLN A 1 101 ? -22.230 3.241 25.926 1.00 93.69 101 GLN A C 1
ATOM 800 O O . GLN A 1 101 ? -22.209 3.613 24.751 1.00 93.69 101 GLN A O 1
ATOM 805 N N . ARG A 1 102 ? -21.550 3.893 26.879 1.00 92.88 102 ARG A N 1
ATOM 806 C CA . ARG A 1 102 ? -20.701 5.067 26.599 1.00 92.88 102 ARG A CA 1
ATOM 807 C C . ARG A 1 102 ? -19.562 4.736 25.634 1.00 92.88 102 ARG A C 1
ATOM 809 O O . ARG A 1 102 ? -19.326 5.477 24.679 1.00 92.88 102 ARG A O 1
ATOM 816 N N . ALA A 1 103 ? -18.883 3.608 25.841 1.00 91.31 103 ALA A N 1
ATOM 817 C CA . ALA A 1 103 ? -17.838 3.120 24.944 1.00 91.31 103 ALA A CA 1
ATOM 818 C C . ALA A 1 103 ? -18.373 2.832 23.529 1.00 91.31 103 ALA A C 1
ATOM 820 O O . ALA A 1 103 ? -17.776 3.264 22.540 1.00 91.31 103 ALA A O 1
ATOM 821 N N . ILE A 1 104 ? -19.515 2.149 23.422 1.00 92.75 104 ILE A N 1
ATOM 822 C CA . ILE A 1 104 ? -20.176 1.842 22.148 1.00 92.75 104 ILE A CA 1
ATOM 823 C C . ILE A 1 104 ? -20.578 3.131 21.427 1.00 92.75 104 ILE A C 1
ATOM 825 O O . ILE A 1 104 ? -20.303 3.259 20.235 1.00 92.75 104 ILE A O 1
ATOM 829 N N . ALA A 1 105 ? -21.192 4.090 22.124 1.00 93.19 105 ALA A N 1
ATOM 830 C CA . ALA A 1 105 ? -21.605 5.370 21.552 1.00 93.19 105 ALA A CA 1
ATOM 831 C C . ALA A 1 105 ? -20.407 6.166 21.007 1.00 93.19 105 ALA A C 1
ATOM 833 O O . ALA A 1 105 ? -20.443 6.638 19.867 1.00 93.19 105 ALA A O 1
ATOM 834 N N . ALA A 1 106 ? -19.307 6.237 21.765 1.00 92.00 106 ALA A N 1
ATOM 835 C CA . ALA A 1 106 ? -18.077 6.894 21.324 1.00 92.00 106 ALA A CA 1
ATOM 836 C C . ALA A 1 106 ? -17.487 6.232 20.064 1.00 92.00 106 ALA A C 1
ATOM 838 O O . ALA A 1 106 ? -17.144 6.916 19.098 1.00 92.00 106 ALA A O 1
ATOM 839 N N . LEU A 1 107 ? -17.416 4.898 20.034 1.00 92.00 107 LEU A N 1
ATOM 840 C CA . LEU A 1 107 ? -16.899 4.145 18.887 1.00 92.00 107 LEU A CA 1
ATOM 841 C C . LEU A 1 107 ? -17.802 4.252 17.650 1.00 92.00 107 LEU A C 1
ATOM 843 O O . LEU A 1 107 ? -17.299 4.380 16.532 1.00 92.00 107 LEU A O 1
ATOM 847 N N . LYS A 1 108 ? -19.125 4.225 17.839 1.00 93.31 108 LYS A N 1
ATOM 848 C CA . LYS A 1 108 ? -20.121 4.452 16.782 1.00 93.31 108 LYS A CA 1
ATOM 849 C C . LYS A 1 108 ? -19.930 5.811 16.122 1.00 93.31 108 LYS A C 1
ATOM 851 O O . LYS A 1 108 ? -19.890 5.880 14.896 1.00 93.31 108 LYS A O 1
ATOM 856 N N . SER A 1 109 ? -19.758 6.859 16.930 1.00 92.56 109 SER A N 1
ATOM 857 C CA . SER A 1 109 ? -19.495 8.218 16.451 1.00 92.56 109 SER A CA 1
ATOM 858 C C . SER A 1 109 ? -18.191 8.286 15.648 1.00 92.56 109 SER A C 1
ATOM 860 O O . SER A 1 109 ? -18.199 8.689 14.486 1.00 92.56 109 SER A O 1
ATOM 862 N N . GLN A 1 110 ? -17.087 7.761 16.193 1.00 90.62 110 GLN A N 1
ATOM 863 C CA . GLN A 1 110 ? -15.781 7.744 15.515 1.00 90.62 110 GLN A CA 1
ATOM 864 C C . GLN A 1 110 ? -15.787 6.973 14.188 1.00 90.62 110 GLN A C 1
ATOM 866 O O . GLN A 1 110 ? -15.071 7.334 13.255 1.00 90.62 110 GLN A O 1
ATOM 871 N N . LEU A 1 111 ? -16.570 5.895 14.101 1.00 90.94 111 LEU A N 1
ATOM 872 C CA . LEU A 1 111 ? -16.731 5.113 12.878 1.00 90.94 111 LEU A CA 1
ATOM 873 C C . LEU A 1 111 ? -17.904 5.581 12.018 1.00 90.94 111 LEU A C 1
ATOM 875 O O . LEU A 1 111 ? -18.151 4.941 11.003 1.00 90.94 111 LEU A O 1
ATOM 879 N N . GLY A 1 112 ? -18.641 6.637 12.373 1.00 91.06 112 GLY A N 1
ATOM 880 C CA . GLY A 1 112 ? -19.817 7.116 11.637 1.00 91.06 112 GLY A CA 1
ATOM 881 C C . GLY A 1 112 ? -20.844 6.015 11.344 1.00 91.06 112 GLY A C 1
ATOM 882 O O . GLY A 1 112 ? -21.223 5.833 10.181 1.00 91.06 112 GLY A O 1
ATOM 883 N N . VAL A 1 113 ? -21.211 5.232 12.364 1.00 92.25 113 VAL A N 1
ATOM 884 C CA . VAL A 1 113 ? -22.196 4.138 12.303 1.00 92.25 113 VAL A CA 1
ATOM 885 C C . VAL A 1 113 ? -23.321 4.403 13.304 1.00 92.25 113 VAL A C 1
ATOM 887 O O . VAL A 1 113 ? -23.061 4.523 14.495 1.00 92.25 113 VAL A O 1
ATOM 890 N N . GLN A 1 114 ? -24.575 4.428 12.844 1.00 87.81 114 GLN A N 1
ATOM 891 C CA . GLN A 1 114 ? -25.745 4.663 13.706 1.00 87.81 114 GLN A CA 1
ATOM 892 C C . GLN A 1 114 ? -26.213 3.372 14.413 1.00 87.81 114 GLN A C 1
ATOM 894 O O . GLN A 1 114 ? -26.256 3.289 15.645 1.00 87.81 114 GLN A O 1
ATOM 899 N N . ALA A 1 115 ? -26.488 2.314 13.641 1.00 89.56 115 ALA A N 1
ATOM 900 C CA . ALA A 1 115 ? -26.935 1.020 14.161 1.00 89.56 115 ALA A CA 1
ATOM 901 C C . ALA A 1 115 ? -25.765 0.040 14.360 1.00 89.56 115 ALA A C 1
ATOM 903 O O . ALA A 1 115 ? -24.942 -0.139 13.459 1.00 89.56 115 ALA A O 1
ATOM 904 N N . LEU A 1 116 ? -25.701 -0.639 15.512 1.00 90.69 116 LEU A N 1
ATOM 905 C CA . LEU A 1 116 ? -24.679 -1.659 15.783 1.00 90.69 116 LEU A CA 1
ATOM 906 C C . LEU A 1 116 ? -25.160 -3.027 15.288 1.00 90.69 116 LEU A C 1
ATOM 908 O O . LEU A 1 116 ? -25.907 -3.710 15.974 1.00 90.69 116 LEU A O 1
ATOM 912 N N . THR A 1 117 ? -24.724 -3.429 14.098 1.00 93.88 117 THR A N 1
ATOM 913 C CA . THR A 1 117 ? -24.991 -4.758 13.530 1.00 93.88 117 THR A CA 1
ATOM 914 C C . THR A 1 117 ? -23.734 -5.275 12.832 1.00 93.88 117 THR A C 1
ATOM 916 O O . THR A 1 117 ? -22.861 -4.497 12.437 1.00 93.88 117 THR A O 1
ATOM 919 N N . PHE A 1 118 ? -23.629 -6.586 12.603 1.00 93.50 118 PHE A N 1
ATOM 920 C CA . PHE A 1 118 ? -22.477 -7.142 11.881 1.00 93.50 118 PHE A CA 1
ATOM 921 C C . PHE A 1 118 ? -22.393 -6.594 10.446 1.00 93.50 118 PHE A C 1
ATOM 923 O O . PHE A 1 118 ? -21.303 -6.339 9.926 1.00 93.50 118 PHE A O 1
ATOM 930 N N . LYS A 1 119 ? -23.548 -6.351 9.811 1.00 94.31 119 LYS A N 1
ATOM 931 C CA . LYS A 1 119 ? -23.639 -5.776 8.463 1.00 94.31 119 LYS A CA 1
ATOM 932 C C . LYS A 1 119 ? -23.110 -4.341 8.427 1.00 94.31 119 LYS A C 1
ATOM 934 O O . LYS A 1 119 ? -22.334 -4.018 7.526 1.00 94.31 119 LYS A O 1
ATOM 939 N N . THR A 1 120 ? -23.469 -3.504 9.405 1.00 94.38 120 THR A N 1
ATOM 940 C CA . THR A 1 120 ? -23.009 -2.106 9.471 1.00 94.38 120 THR A CA 1
ATOM 941 C C . THR A 1 120 ? -21.522 -2.003 9.794 1.00 94.38 120 THR A C 1
ATOM 943 O O . THR A 1 120 ? -20.834 -1.194 9.175 1.00 94.38 120 THR A O 1
ATOM 946 N N . LEU A 1 121 ? -20.980 -2.872 10.656 1.00 93.94 121 LEU A N 1
ATOM 947 C CA . LEU A 1 121 ? -19.533 -2.938 10.916 1.00 93.94 121 LEU A CA 1
ATOM 948 C C . LEU A 1 121 ? -18.738 -3.344 9.668 1.00 93.94 121 LEU A C 1
ATOM 950 O O . LEU A 1 121 ? -17.730 -2.718 9.333 1.00 93.94 121 LEU A O 1
ATOM 954 N N . ASN A 1 122 ? -19.212 -4.349 8.928 1.00 94.62 122 ASN A N 1
ATOM 955 C CA . ASN A 1 122 ? -18.593 -4.744 7.662 1.00 94.62 122 ASN A CA 1
ATOM 956 C C . ASN A 1 122 ? -18.695 -3.641 6.597 1.00 94.62 122 ASN A C 1
ATOM 958 O O . ASN A 1 122 ? -17.743 -3.420 5.846 1.00 94.62 122 ASN A O 1
ATOM 962 N N . ALA A 1 123 ? -19.816 -2.917 6.541 1.00 94.44 123 ALA A N 1
ATOM 963 C CA . ALA A 1 123 ? -19.967 -1.756 5.668 1.00 94.44 123 ALA A CA 1
ATOM 964 C C . ALA A 1 123 ? -19.000 -0.623 6.050 1.00 94.44 123 ALA A C 1
ATOM 966 O O . ALA A 1 123 ? -18.353 -0.063 5.167 1.00 94.44 123 ALA A O 1
ATOM 967 N N . ALA A 1 124 ? -18.821 -0.345 7.345 1.00 93.75 124 ALA A N 1
ATOM 968 C CA . ALA A 1 124 ? -17.860 0.641 7.837 1.00 93.75 124 ALA A CA 1
ATOM 969 C C . ALA A 1 124 ? -16.417 0.268 7.467 1.00 93.75 124 ALA A C 1
ATOM 971 O O . ALA A 1 124 ? -15.674 1.110 6.965 1.00 93.75 124 ALA A O 1
ATOM 972 N N . LYS A 1 125 ? -16.037 -1.010 7.613 1.00 93.00 125 LYS A N 1
ATOM 973 C CA . LYS A 1 125 ? -14.732 -1.524 7.166 1.00 93.00 125 LYS A CA 1
ATOM 974 C C . LYS A 1 125 ? -14.500 -1.273 5.671 1.00 93.00 125 LYS A C 1
ATOM 976 O O . LYS A 1 125 ? -13.427 -0.806 5.294 1.00 93.00 125 LYS A O 1
ATOM 981 N N . ARG A 1 126 ? -15.500 -1.552 4.824 1.00 92.81 126 ARG A N 1
ATOM 982 C CA . ARG A 1 126 ? -15.431 -1.281 3.375 1.00 92.81 126 ARG A CA 1
ATOM 983 C C . ARG A 1 126 ? -15.333 0.215 3.074 1.00 92.81 126 ARG A C 1
ATOM 985 O O . ARG A 1 126 ? -14.523 0.606 2.240 1.00 92.81 126 ARG A O 1
ATOM 992 N N . ARG A 1 127 ? -16.103 1.050 3.779 1.00 94.12 127 ARG A N 1
ATOM 993 C CA . ARG A 1 127 ? -16.065 2.512 3.627 1.00 94.12 127 ARG A CA 1
ATOM 994 C C . ARG A 1 127 ? -14.686 3.075 3.960 1.00 94.12 127 ARG A C 1
ATOM 996 O O . ARG A 1 127 ? -14.166 3.864 3.183 1.00 94.12 127 ARG A O 1
ATOM 1003 N N . LEU A 1 128 ? -14.075 2.630 5.058 1.00 92.50 128 LEU A N 1
ATOM 1004 C CA . LEU A 1 128 ? -12.718 3.034 5.437 1.00 92.50 128 LEU A CA 1
ATOM 1005 C C . LEU A 1 128 ? -11.686 2.623 4.382 1.00 92.50 128 LEU A C 1
ATOM 1007 O O . LEU A 1 128 ? -10.837 3.430 4.021 1.00 92.50 128 LEU A O 1
ATOM 1011 N N . ALA A 1 129 ? -11.769 1.398 3.852 1.00 91.31 129 ALA A N 1
ATOM 1012 C CA . ALA A 1 129 ? -10.876 0.956 2.780 1.00 91.31 129 ALA A CA 1
ATOM 1013 C C . ALA A 1 129 ? -11.010 1.838 1.525 1.00 91.31 129 ALA A C 1
ATOM 1015 O O . ALA A 1 129 ? -9.999 2.286 0.990 1.00 91.31 129 ALA A O 1
ATOM 1016 N N . LYS A 1 130 ? -12.247 2.163 1.124 1.00 92.81 130 LYS A N 1
ATOM 1017 C CA . LYS A 1 130 ? -12.528 3.058 -0.007 1.00 92.81 130 LYS A CA 1
ATOM 1018 C C . LYS A 1 130 ? -12.014 4.483 0.231 1.00 92.81 130 LYS A C 1
ATOM 1020 O O . LYS A 1 130 ? -11.403 5.071 -0.651 1.00 92.81 130 LYS A O 1
ATOM 1025 N N . GLN A 1 131 ? -12.195 5.026 1.435 1.00 92.69 131 GLN A N 1
ATOM 1026 C CA . GLN A 1 131 ? -11.670 6.348 1.796 1.00 92.69 131 GLN A CA 1
ATOM 1027 C C . GLN A 1 131 ? -10.140 6.398 1.717 1.00 92.69 131 GLN A C 1
ATOM 1029 O O . GLN A 1 131 ? -9.587 7.373 1.214 1.00 92.69 131 GLN A O 1
ATOM 1034 N N . LEU A 1 132 ? -9.450 5.351 2.182 1.00 90.88 132 LEU A N 1
ATOM 1035 C CA . LEU A 1 132 ? -7.993 5.257 2.061 1.00 90.88 132 LEU A CA 1
ATOM 1036 C C . LEU A 1 132 ? -7.562 5.193 0.591 1.00 90.88 132 LEU A C 1
ATOM 1038 O O . LEU A 1 132 ? -6.607 5.862 0.206 1.00 90.88 132 LEU A O 1
ATOM 1042 N N . GLU A 1 133 ? -8.272 4.429 -0.234 1.00 91.50 133 GLU A N 1
ATOM 1043 C CA . GLU A 1 133 ? -8.025 4.348 -1.675 1.00 91.50 133 GLU A CA 1
ATOM 1044 C C . GLU A 1 133 ? -8.161 5.723 -2.355 1.00 91.50 133 GLU A C 1
ATOM 1046 O O . GLU A 1 133 ? -7.237 6.187 -3.026 1.00 91.50 133 GLU A O 1
ATOM 1051 N N . GLU A 1 134 ? -9.266 6.429 -2.113 1.00 91.75 134 GLU A N 1
ATOM 1052 C CA . GLU A 1 134 ? -9.509 7.772 -2.654 1.00 91.75 134 GLU A CA 1
ATOM 1053 C C . GLU A 1 134 ? -8.452 8.781 -2.184 1.00 91.75 134 GLU A C 1
ATOM 1055 O O . GLU A 1 134 ? -7.935 9.569 -2.981 1.00 91.75 134 GLU A O 1
ATOM 1060 N N . GLN A 1 135 ? -8.091 8.75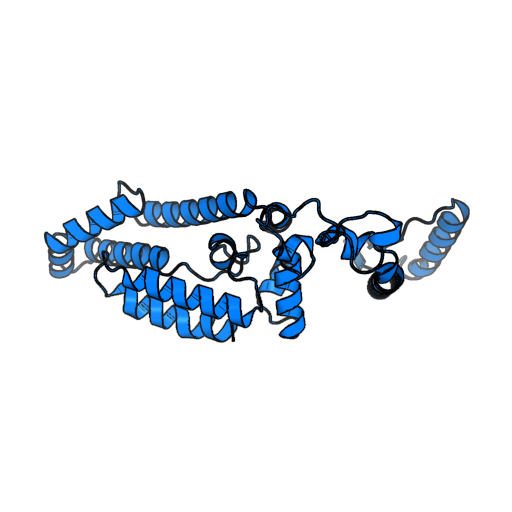2 -0.897 1.00 90.94 135 GLN A N 1
ATOM 1061 C CA . GLN A 1 135 ? -7.029 9.597 -0.347 1.00 90.94 135 GLN A CA 1
ATOM 1062 C C . GLN A 1 135 ? -5.685 9.310 -1.012 1.00 90.94 135 GLN A C 1
ATOM 1064 O O . GLN A 1 135 ? -4.960 10.247 -1.344 1.00 90.94 135 GLN A O 1
ATOM 1069 N N . LEU A 1 136 ? -5.356 8.037 -1.235 1.00 90.50 136 LEU A N 1
ATOM 1070 C CA . LEU A 1 136 ? -4.116 7.636 -1.885 1.00 90.50 136 LEU A CA 1
ATOM 1071 C C . LEU A 1 136 ? -4.055 8.162 -3.322 1.00 90.50 136 LEU A C 1
ATOM 1073 O O . LEU A 1 136 ? -3.059 8.780 -3.700 1.00 90.50 136 LEU A O 1
ATOM 1077 N N . HIS A 1 137 ? -5.113 7.976 -4.110 1.00 89.88 137 HIS A N 1
ATOM 1078 C CA . HIS A 1 137 ? -5.138 8.358 -5.527 1.00 89.88 137 HIS A CA 1
ATOM 1079 C C . HIS A 1 137 ? -5.132 9.872 -5.761 1.00 89.88 137 HIS A C 1
ATOM 1081 O O . HIS A 1 137 ? -4.636 10.324 -6.794 1.00 89.88 137 HIS A O 1
ATOM 1087 N N . LYS A 1 138 ? -5.592 10.664 -4.785 1.00 89.31 138 LYS A N 1
ATOM 1088 C CA . LYS A 1 138 ? -5.442 12.130 -4.795 1.00 89.31 138 LYS A CA 1
ATOM 1089 C C . LYS A 1 138 ? -3.987 12.580 -4.649 1.00 89.31 138 LYS A C 1
ATOM 1091 O O . LYS A 1 138 ? -3.647 13.698 -5.026 1.00 89.31 138 LYS A O 1
ATOM 1096 N N . THR A 1 139 ? -3.107 11.733 -4.114 1.00 87.25 139 THR A N 1
ATOM 1097 C CA . THR A 1 139 ? -1.690 12.077 -3.953 1.00 87.25 139 THR A CA 1
ATOM 1098 C C . THR A 1 139 ? -0.883 11.822 -5.222 1.00 87.25 139 THR A C 1
ATOM 1100 O O . THR A 1 139 ? -1.121 10.872 -5.964 1.00 87.25 139 THR A O 1
ATOM 1103 N N . ASN A 1 140 ? 0.182 12.601 -5.422 1.00 83.06 140 ASN A N 1
ATOM 1104 C CA . ASN A 1 140 ? 1.130 12.386 -6.523 1.00 83.06 140 ASN A CA 1
ATOM 1105 C C . ASN A 1 140 ? 1.838 11.014 -6.483 1.00 83.06 140 ASN A C 1
ATOM 1107 O O . ASN A 1 140 ? 2.352 10.557 -7.503 1.00 83.06 140 ASN A O 1
ATOM 1111 N N . GLN A 1 141 ? 1.897 10.370 -5.315 1.00 84.88 141 GLN A N 1
ATOM 1112 C CA . GLN A 1 141 ? 2.515 9.051 -5.144 1.00 84.88 141 GLN A CA 1
ATOM 1113 C C . GLN A 1 141 ? 1.543 7.921 -5.465 1.00 84.88 141 GLN A C 1
ATOM 1115 O O . GLN A 1 141 ? 1.937 6.915 -6.045 1.00 84.88 141 GLN A O 1
ATOM 1120 N N . GLY A 1 142 ? 0.271 8.101 -5.110 1.00 86.62 142 GLY A N 1
ATOM 1121 C CA . GLY A 1 142 ? -0.773 7.111 -5.320 1.00 86.62 142 GLY A CA 1
ATOM 1122 C C . GLY A 1 142 ? -1.539 7.253 -6.629 1.00 86.62 142 GLY A C 1
ATOM 1123 O O . GLY A 1 142 ? -2.167 6.290 -7.046 1.00 86.62 142 GLY A O 1
ATOM 1124 N N . ARG A 1 143 ? -1.465 8.388 -7.337 1.00 87.75 143 ARG A N 1
ATOM 1125 C CA . ARG A 1 143 ? -2.221 8.609 -8.587 1.00 87.75 143 ARG A CA 1
ATOM 1126 C C . ARG A 1 143 ? -2.019 7.502 -9.625 1.00 87.75 143 ARG A C 1
ATOM 1128 O O . ARG A 1 143 ? -2.962 7.110 -10.298 1.00 87.75 143 ARG A O 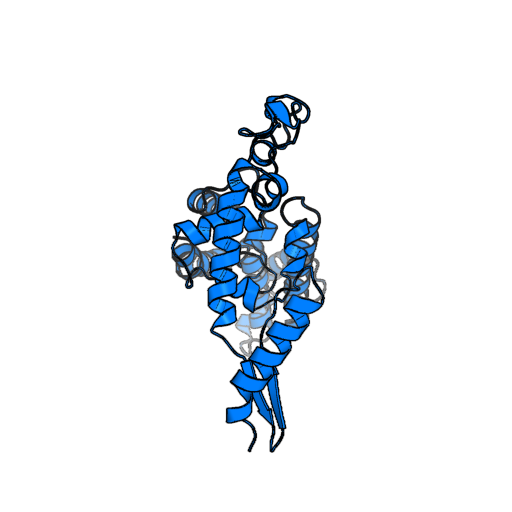1
ATOM 1135 N N . ARG A 1 144 ? -0.794 6.976 -9.747 1.00 84.75 144 ARG A N 1
ATOM 1136 C CA . ARG A 1 144 ? -0.474 5.873 -10.676 1.00 84.75 144 ARG A CA 1
ATOM 1137 C C . ARG A 1 144 ? -0.755 4.486 -10.093 1.00 84.75 144 ARG A C 1
ATOM 1139 O O . ARG A 1 144 ? -0.678 3.509 -10.827 1.00 84.75 144 ARG A O 1
ATOM 1146 N N . LEU A 1 145 ? -1.075 4.384 -8.804 1.00 88.25 145 LEU A N 1
ATOM 1147 C CA . LEU A 1 145 ? -1.451 3.114 -8.185 1.00 88.25 145 LEU A CA 1
ATOM 1148 C C . LEU A 1 145 ? -2.873 2.684 -8.545 1.00 88.25 145 LEU A C 1
ATOM 1150 O O . LEU A 1 145 ? -3.164 1.495 -8.466 1.00 88.25 145 LEU A O 1
ATOM 1154 N N . ALA A 1 146 ? -3.702 3.606 -9.046 1.00 88.62 146 ALA A N 1
ATOM 1155 C CA . ALA A 1 146 ? -5.035 3.290 -9.549 1.00 88.62 146 ALA A CA 1
ATOM 1156 C C . ALA A 1 146 ? -5.018 2.210 -10.653 1.00 88.62 146 ALA A C 1
ATOM 1158 O O . ALA A 1 146 ? -5.930 1.397 -10.736 1.00 88.62 146 ALA A O 1
ATOM 1159 N N . PHE A 1 147 ? -3.942 2.124 -11.447 1.00 88.56 147 PHE A N 1
ATOM 1160 C CA . PHE A 1 147 ? -3.774 1.074 -12.463 1.00 88.56 147 PHE A CA 1
ATOM 1161 C C . PHE A 1 147 ? -3.593 -0.337 -11.877 1.00 88.56 147 PHE A C 1
ATOM 1163 O O . PHE A 1 147 ? -3.722 -1.319 -12.600 1.00 88.56 147 PHE A O 1
ATOM 1170 N N . PHE A 1 148 ? -3.275 -0.455 -10.585 1.00 87.62 148 PHE A N 1
ATOM 1171 C CA . PHE A 1 148 ? -3.070 -1.735 -9.907 1.00 87.62 148 PHE A CA 1
ATOM 1172 C C . PHE A 1 148 ? -4.283 -2.188 -9.089 1.00 87.62 148 PHE A C 1
ATOM 1174 O O . PHE A 1 148 ? -4.205 -3.236 -8.446 1.00 87.62 148 PHE A O 1
ATOM 1181 N N . ILE A 1 149 ? -5.393 -1.442 -9.084 1.00 88.38 149 ILE A N 1
ATOM 1182 C CA . ILE A 1 149 ? -6.604 -1.859 -8.368 1.00 88.38 149 ILE A CA 1
ATOM 1183 C C . ILE A 1 149 ? -7.069 -3.203 -8.935 1.00 88.38 149 ILE A C 1
ATOM 1185 O O . ILE A 1 149 ? -7.209 -3.360 -10.145 1.00 88.38 149 ILE A O 1
ATOM 1189 N N . SER A 1 150 ? -7.292 -4.183 -8.060 1.00 86.44 150 SER A N 1
ATOM 1190 C CA . SER A 1 150 ? -7.814 -5.508 -8.416 1.00 86.44 150 SER A CA 1
ATOM 1191 C C . SER A 1 150 ? -6.947 -6.327 -9.388 1.00 86.44 150 SER A C 1
ATOM 1193 O O . SER A 1 150 ? -7.365 -7.405 -9.804 1.00 86.44 150 SER A O 1
ATOM 1195 N N . SER A 1 151 ? -5.721 -5.893 -9.713 1.00 89.88 151 SER A N 1
ATOM 1196 C CA . SER A 1 151 ? -4.791 -6.681 -10.535 1.00 89.88 151 SER A CA 1
ATOM 1197 C C . SER A 1 151 ? -4.028 -7.675 -9.660 1.00 89.88 151 SER A C 1
ATOM 1199 O O . SER A 1 151 ? -3.053 -7.322 -8.987 1.00 89.88 151 SER A O 1
ATOM 1201 N N . LYS A 1 152 ? -4.477 -8.934 -9.649 1.00 88.50 152 LYS A N 1
ATOM 1202 C CA . LYS A 1 152 ? -3.891 -10.005 -8.829 1.00 88.50 152 LYS A CA 1
ATOM 1203 C C . LYS A 1 152 ? -2.436 -10.272 -9.211 1.00 88.50 152 LYS A C 1
ATOM 1205 O O . LYS A 1 152 ? -1.585 -10.376 -8.331 1.00 88.50 152 LYS A O 1
ATOM 1210 N N . GLU A 1 153 ? -2.155 -10.339 -10.504 1.00 87.38 153 GLU A N 1
ATOM 1211 C CA . GLU A 1 153 ? -0.851 -10.655 -11.092 1.00 87.38 153 GLU A CA 1
ATOM 1212 C C . GLU A 1 153 ? 0.148 -9.554 -10.759 1.00 87.38 153 GLU A C 1
ATOM 1214 O O . GLU A 1 153 ? 1.228 -9.822 -10.230 1.00 87.38 153 GLU A O 1
ATOM 1219 N N . SER A 1 154 ? -0.252 -8.296 -10.970 1.00 87.00 154 SER A N 1
ATOM 1220 C CA . SER A 1 154 ? 0.586 -7.160 -10.609 1.00 87.00 154 SER A CA 1
ATOM 1221 C C . SER A 1 154 ? 0.811 -7.116 -9.104 1.00 87.00 154 SER A C 1
ATOM 1223 O O . SER A 1 154 ? 1.915 -6.827 -8.664 1.00 87.00 154 SER A O 1
ATOM 1225 N N . ASN A 1 155 ? -0.193 -7.395 -8.276 1.00 91.88 155 ASN A N 1
ATOM 1226 C CA . ASN A 1 155 ? -0.064 -7.249 -6.825 1.00 91.88 155 ASN A CA 1
ATOM 1227 C C . ASN A 1 155 ? 0.549 -8.456 -6.110 1.00 91.88 155 ASN A C 1
ATOM 1229 O O . ASN A 1 155 ? 0.935 -8.323 -4.947 1.00 91.88 155 ASN A O 1
ATOM 1233 N N . ALA A 1 156 ? 0.724 -9.595 -6.782 1.00 90.06 156 ALA A N 1
ATOM 1234 C CA . ALA A 1 156 ? 1.346 -10.789 -6.208 1.00 90.06 156 ALA A CA 1
ATOM 1235 C C . ALA A 1 156 ? 2.745 -10.503 -5.630 1.00 90.06 156 ALA A C 1
ATOM 1237 O O . ALA A 1 156 ? 3.112 -11.016 -4.570 1.00 90.06 156 ALA A O 1
ATOM 1238 N N . CYS A 1 157 ? 3.504 -9.603 -6.262 1.00 88.62 157 CYS A N 1
ATOM 1239 C CA . CYS A 1 157 ? 4.832 -9.210 -5.798 1.00 88.62 157 CYS A CA 1
ATOM 1240 C C . CYS A 1 157 ? 4.841 -8.433 -4.467 1.00 88.62 157 CYS A C 1
ATOM 1242 O O . CYS A 1 157 ? 5.878 -8.384 -3.807 1.00 88.62 157 CYS A O 1
ATOM 1244 N N . LEU A 1 158 ? 3.712 -7.858 -4.032 1.00 90.94 158 LEU A N 1
ATOM 1245 C CA . LEU A 1 158 ? 3.616 -7.090 -2.779 1.00 90.94 158 LEU A CA 1
ATOM 1246 C C . LEU A 1 158 ? 3.700 -7.964 -1.523 1.00 90.94 158 LEU A C 1
ATOM 1248 O O . LEU A 1 158 ? 3.965 -7.455 -0.436 1.00 90.94 158 LEU A O 1
ATOM 1252 N N . VAL A 1 159 ? 3.513 -9.278 -1.661 1.00 86.94 159 VAL A N 1
ATOM 1253 C CA . VAL A 1 159 ? 3.732 -10.236 -0.565 1.00 86.94 159 VAL A CA 1
ATOM 1254 C C . VAL A 1 159 ? 5.231 -10.402 -0.267 1.00 86.94 159 VAL A C 1
ATOM 1256 O O . VAL A 1 159 ? 5.597 -10.823 0.826 1.00 86.94 159 VAL A O 1
ATOM 1259 N N . GLY A 1 160 ? 6.112 -10.047 -1.211 1.00 82.94 160 GLY A N 1
ATOM 1260 C CA . GLY A 1 160 ? 7.566 -10.069 -1.026 1.00 82.94 160 GLY A CA 1
ATOM 1261 C C . GLY A 1 160 ? 8.220 -11.450 -1.126 1.00 82.94 160 GLY A C 1
ATOM 1262 O O . GLY A 1 160 ? 9.414 -11.558 -0.888 1.00 82.94 160 GLY A O 1
ATOM 1263 N N . ARG A 1 161 ? 7.472 -12.500 -1.496 1.00 84.88 161 ARG A N 1
ATOM 1264 C C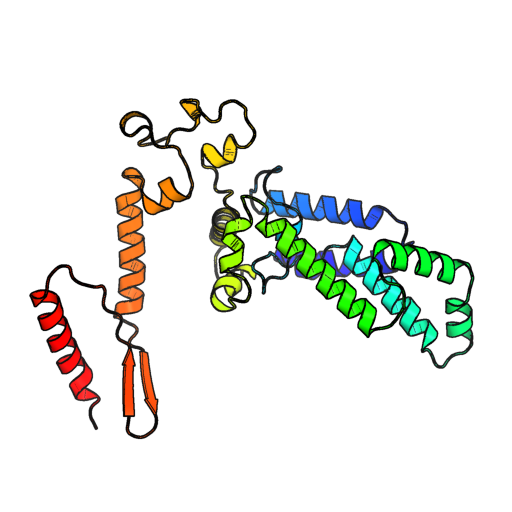A . ARG A 1 161 ? 7.990 -13.880 -1.630 1.00 84.88 161 ARG A CA 1
ATOM 1265 C C . ARG A 1 161 ? 8.608 -14.195 -2.999 1.00 84.88 161 ARG A C 1
ATOM 1267 O O . ARG A 1 161 ? 9.277 -15.205 -3.139 1.00 84.88 161 ARG A O 1
ATOM 1274 N N . LEU A 1 162 ? 8.384 -13.341 -4.001 1.00 84.75 162 LEU A N 1
ATOM 1275 C CA . LEU A 1 162 ? 8.804 -13.575 -5.391 1.00 84.75 162 LEU A CA 1
ATOM 1276 C C . LEU A 1 162 ? 10.171 -12.960 -5.742 1.00 84.75 162 LEU A C 1
ATOM 1278 O O . LEU A 1 162 ? 10.578 -13.005 -6.899 1.00 84.75 162 LEU A O 1
ATOM 1282 N N . MET A 1 163 ? 10.846 -12.300 -4.796 1.00 89.50 163 MET A N 1
ATOM 1283 C CA . MET A 1 163 ? 12.074 -11.552 -5.078 1.00 89.50 163 MET A CA 1
ATOM 1284 C C . MET A 1 163 ? 12.928 -11.325 -3.833 1.00 89.50 163 MET A C 1
ATOM 1286 O O . MET A 1 163 ? 12.468 -11.488 -2.705 1.00 89.50 163 MET A O 1
ATOM 1290 N N . THR A 1 164 ? 14.170 -10.887 -4.045 1.00 92.50 164 THR A N 1
ATOM 1291 C CA . THR A 1 164 ? 15.079 -10.498 -2.961 1.00 92.50 164 THR A CA 1
ATOM 1292 C C . THR A 1 164 ? 14.562 -9.272 -2.203 1.00 92.50 164 THR A C 1
ATOM 1294 O O . THR A 1 164 ? 13.806 -8.456 -2.735 1.00 92.50 164 THR A O 1
ATOM 1297 N N . GLY A 1 165 ? 15.026 -9.081 -0.963 1.00 91.56 165 GLY A N 1
ATOM 1298 C CA . GLY A 1 165 ? 14.666 -7.904 -0.163 1.00 91.56 165 GLY A CA 1
ATOM 1299 C C . GLY A 1 165 ? 15.018 -6.576 -0.849 1.00 91.56 165 GLY A C 1
ATOM 1300 O O . GLY A 1 165 ? 14.229 -5.635 -0.805 1.00 91.56 165 GLY A O 1
ATOM 1301 N N . HIS A 1 166 ? 16.155 -6.515 -1.552 1.00 92.62 166 HIS A N 1
ATOM 1302 C CA . HIS A 1 166 ? 16.544 -5.334 -2.328 1.00 92.62 166 HIS A CA 1
ATOM 1303 C C . HIS A 1 166 ? 15.568 -5.058 -3.478 1.00 92.62 166 HIS A C 1
ATOM 1305 O O . HIS A 1 166 ? 15.099 -3.930 -3.638 1.00 92.62 166 HIS A O 1
ATOM 1311 N N . ALA A 1 167 ? 15.227 -6.088 -4.256 1.00 92.94 167 ALA A N 1
ATOM 1312 C CA . ALA A 1 167 ? 14.265 -5.966 -5.346 1.00 92.94 167 ALA A CA 1
ATOM 1313 C C . ALA A 1 167 ? 12.883 -5.543 -4.828 1.00 92.94 167 ALA A C 1
ATOM 1315 O O . ALA A 1 167 ? 12.245 -4.681 -5.430 1.00 92.94 167 ALA A O 1
ATOM 1316 N N . PHE A 1 168 ? 12.466 -6.061 -3.669 1.00 93.50 168 PHE A N 1
ATOM 1317 C CA . PHE A 1 168 ? 11.224 -5.660 -3.014 1.00 93.50 168 PHE A CA 1
ATOM 1318 C C . PHE A 1 168 ? 11.230 -4.175 -2.636 1.00 93.50 168 PHE A C 1
ATOM 1320 O O . PHE A 1 168 ? 10.292 -3.452 -2.962 1.00 93.50 168 PHE A O 1
ATOM 1327 N N . ILE A 1 169 ? 12.309 -3.682 -2.023 1.00 93.38 169 ILE A N 1
ATOM 1328 C CA . ILE A 1 169 ? 12.461 -2.257 -1.694 1.00 93.38 169 ILE A CA 1
ATOM 1329 C C . ILE A 1 169 ? 12.365 -1.390 -2.957 1.00 93.38 169 ILE A C 1
ATOM 1331 O O . ILE A 1 169 ? 11.606 -0.418 -2.989 1.00 93.38 169 ILE A O 1
ATOM 1335 N N . ARG A 1 170 ? 13.087 -1.758 -4.024 1.00 93.31 170 ARG A N 1
ATOM 1336 C CA . ARG A 1 170 ? 13.063 -1.023 -5.299 1.00 93.31 170 ARG A CA 1
ATOM 1337 C C . ARG A 1 170 ? 11.694 -1.055 -5.967 1.00 93.31 170 ARG A C 1
ATOM 1339 O O . ARG A 1 170 ? 11.256 -0.024 -6.473 1.00 93.31 170 ARG A O 1
ATOM 1346 N N . LEU A 1 171 ? 10.996 -2.187 -5.929 1.00 92.44 171 LEU A N 1
ATOM 1347 C CA . LEU A 1 171 ? 9.622 -2.312 -6.410 1.00 92.44 171 LEU A CA 1
ATOM 1348 C C . LEU A 1 171 ? 8.700 -1.321 -5.696 1.00 92.44 171 LEU A C 1
ATOM 1350 O O . LEU A 1 171 ? 7.953 -0.604 -6.363 1.00 92.44 171 LEU A O 1
ATOM 1354 N N . ILE A 1 172 ? 8.753 -1.268 -4.361 1.00 92.12 172 ILE A N 1
ATOM 1355 C CA . ILE A 1 172 ? 7.924 -0.331 -3.598 1.00 92.12 172 ILE A CA 1
ATOM 1356 C C . ILE A 1 172 ? 8.274 1.106 -3.982 1.00 92.12 172 ILE A C 1
ATOM 1358 O O . ILE A 1 172 ? 7.372 1.857 -4.340 1.00 92.12 172 ILE A O 1
ATOM 1362 N N . GLN A 1 173 ? 9.562 1.459 -4.029 1.00 91.88 173 GLN A N 1
ATOM 1363 C CA . GLN A 1 173 ? 10.010 2.799 -4.425 1.00 91.88 173 GLN A CA 1
ATOM 1364 C C . GLN A 1 173 ? 9.537 3.211 -5.827 1.00 91.88 173 GLN A C 1
ATOM 1366 O O . GLN A 1 173 ? 9.152 4.363 -6.041 1.00 91.88 173 GLN A O 1
ATOM 1371 N N . LEU A 1 174 ? 9.561 2.283 -6.787 1.00 91.00 174 LEU A N 1
ATOM 1372 C CA . LEU A 1 174 ? 9.069 2.504 -8.148 1.00 91.00 174 LEU A CA 1
ATOM 1373 C C . LEU A 1 174 ? 7.557 2.737 -8.165 1.00 91.00 174 LEU A C 1
ATOM 1375 O O . LEU A 1 174 ? 7.087 3.662 -8.826 1.00 91.00 174 LEU A O 1
ATOM 1379 N N . ARG A 1 175 ? 6.804 1.929 -7.415 1.00 89.69 175 ARG A N 1
ATOM 1380 C CA . ARG A 1 175 ? 5.341 2.019 -7.328 1.00 89.69 175 ARG A CA 1
ATOM 1381 C C . ARG A 1 175 ? 4.870 3.306 -6.674 1.00 89.69 175 ARG A C 1
ATOM 1383 O O . ARG A 1 175 ? 3.963 3.946 -7.191 1.00 89.69 175 ARG A O 1
ATOM 1390 N N . THR A 1 176 ? 5.505 3.707 -5.579 1.00 89.62 176 THR A N 1
ATOM 1391 C CA . THR A 1 176 ? 5.136 4.915 -4.833 1.00 89.62 176 THR A CA 1
ATOM 1392 C C . THR A 1 176 ? 5.778 6.185 -5.389 1.00 89.62 176 THR A C 1
ATOM 1394 O O . THR A 1 176 ? 5.592 7.254 -4.817 1.00 89.62 176 THR A O 1
ATOM 1397 N N . ASN A 1 177 ? 6.533 6.109 -6.494 1.00 88.56 177 ASN A N 1
ATOM 1398 C CA . ASN A 1 177 ? 7.265 7.244 -7.070 1.00 88.56 177 ASN A CA 1
ATOM 1399 C C . ASN A 1 177 ? 8.215 7.922 -6.055 1.00 88.56 177 ASN A C 1
ATOM 1401 O O . ASN A 1 177 ? 8.305 9.150 -5.972 1.00 88.56 177 ASN A O 1
ATOM 1405 N N . THR A 1 178 ? 8.909 7.106 -5.257 1.00 89.00 178 THR A N 1
ATOM 1406 C CA . THR A 1 178 ? 9.851 7.533 -4.206 1.00 89.00 178 THR A CA 1
ATOM 1407 C C . THR A 1 178 ? 11.281 7.069 -4.468 1.00 89.00 178 THR A C 1
ATOM 1409 O O . THR A 1 178 ? 12.114 7.094 -3.564 1.00 89.00 178 THR A O 1
ATOM 1412 N N . VAL A 1 179 ? 11.580 6.622 -5.691 1.00 90.56 179 VAL A N 1
ATOM 1413 C CA . VAL A 1 179 ? 12.968 6.465 -6.146 1.00 90.56 179 VAL A CA 1
ATOM 1414 C C . VAL A 1 179 ? 13.683 7.812 -5.959 1.00 90.56 179 VAL A C 1
ATOM 1416 O O . VAL A 1 179 ? 13.085 8.838 -6.302 1.00 90.56 179 VAL A O 1
ATOM 1419 N N . PRO A 1 180 ? 14.926 7.838 -5.436 1.00 89.75 180 PRO A N 1
ATOM 1420 C CA . PRO A 1 180 ? 15.647 9.062 -5.067 1.00 89.75 180 PRO A CA 1
ATOM 1421 C C . PRO A 1 180 ? 16.150 9.863 -6.285 1.00 89.75 180 PRO A C 1
ATOM 1423 O O . PRO A 1 180 ? 17.341 10.102 -6.459 1.00 89.75 180 PRO A O 1
ATOM 1426 N N . THR A 1 181 ? 15.221 10.285 -7.134 1.00 91.06 181 THR A N 1
ATOM 1427 C CA . THR A 1 181 ? 15.430 11.257 -8.213 1.00 91.06 181 THR A CA 1
ATOM 1428 C C . THR A 1 181 ? 15.479 12.672 -7.630 1.00 91.06 181 THR A C 1
ATOM 1430 O O . THR A 1 181 ? 14.859 12.912 -6.589 1.00 91.06 181 THR A O 1
ATOM 1433 N N . ARG A 1 182 ? 16.162 13.637 -8.269 1.00 90.06 182 ARG A N 1
ATOM 1434 C CA . ARG A 1 182 ? 16.164 15.040 -7.792 1.00 90.06 182 ARG A CA 1
ATOM 1435 C C . ARG A 1 182 ? 14.749 15.590 -7.588 1.00 90.06 182 ARG A C 1
ATOM 1437 O O . ARG A 1 182 ? 14.497 16.199 -6.555 1.00 90.06 182 ARG A O 1
ATOM 1444 N N . MET A 1 183 ? 13.797 15.285 -8.475 1.00 88.44 183 MET A N 1
ATOM 1445 C CA . MET A 1 183 ? 12.397 15.714 -8.309 1.00 88.44 183 MET A CA 1
ATOM 1446 C C . MET A 1 183 ? 11.690 15.071 -7.109 1.00 88.44 183 MET A C 1
ATOM 1448 O O . MET A 1 183 ? 10.783 15.669 -6.532 1.00 88.44 183 MET A O 1
ATOM 1452 N N . ALA A 1 184 ? 12.066 13.848 -6.726 1.00 86.94 184 ALA A N 1
ATOM 1453 C CA . ALA A 1 184 ? 11.524 13.210 -5.530 1.00 86.94 184 ALA A CA 1
ATOM 1454 C C . ALA A 1 184 ? 12.153 13.767 -4.244 1.00 86.94 184 ALA A C 1
ATOM 1456 O O . ALA A 1 184 ? 11.436 13.938 -3.260 1.00 86.94 184 ALA A O 1
ATOM 1457 N N . LEU A 1 185 ? 13.459 14.056 -4.259 1.00 86.38 185 LEU A N 1
ATOM 1458 C CA . LEU A 1 185 ? 14.212 14.567 -3.107 1.00 86.38 185 LEU A CA 1
ATOM 1459 C C . LEU A 1 185 ? 13.918 16.042 -2.809 1.00 86.38 185 LEU A C 1
ATOM 1461 O O . LEU A 1 185 ? 13.775 16.406 -1.650 1.00 86.38 185 LEU A O 1
ATOM 1465 N N . LEU A 1 186 ? 13.778 16.874 -3.844 1.00 85.19 186 LEU A N 1
ATOM 1466 C CA . LEU A 1 186 ? 13.475 18.310 -3.730 1.00 85.19 186 LEU A CA 1
ATOM 1467 C C . LEU A 1 186 ? 11.967 18.597 -3.671 1.00 85.19 186 LEU A C 1
ATOM 1469 O O . LEU A 1 186 ? 11.521 19.730 -3.855 1.00 85.19 186 LEU A O 1
ATOM 1473 N N . ARG A 1 187 ? 11.143 17.568 -3.457 1.00 79.62 187 ARG A N 1
ATOM 1474 C CA . ARG A 1 187 ? 9.690 17.721 -3.397 1.00 79.62 187 ARG A CA 1
ATOM 1475 C C . ARG A 1 187 ? 9.308 18.617 -2.216 1.00 79.62 187 ARG A C 1
ATOM 1477 O O . ARG A 1 187 ? 9.643 18.314 -1.078 1.00 79.62 187 ARG A O 1
ATOM 1484 N N . GLY A 1 188 ? 8.546 19.675 -2.495 1.00 76.31 188 GLY A N 1
ATOM 1485 C CA . GLY A 1 188 ? 8.130 20.662 -1.492 1.00 76.31 188 GLY A CA 1
ATOM 1486 C C . GLY A 1 188 ? 9.165 21.761 -1.238 1.00 76.31 188 GLY A C 1
ATOM 1487 O O . GLY A 1 188 ? 8.878 22.704 -0.512 1.00 76.31 188 GLY A O 1
ATOM 1488 N N . SER A 1 189 ? 10.348 21.684 -1.852 1.00 78.62 189 SER A N 1
ATOM 1489 C CA . SER A 1 189 ? 11.311 22.780 -1.830 1.00 78.62 189 SER A CA 1
ATOM 1490 C C . SER A 1 189 ? 10.908 23.867 -2.832 1.00 78.62 189 SER A C 1
ATOM 1492 O O . SER A 1 189 ? 10.548 23.566 -3.968 1.00 78.62 189 SER A O 1
ATOM 1494 N N . LEU A 1 190 ? 11.061 25.140 -2.450 1.00 65.94 190 LEU A N 1
ATOM 1495 C CA . LEU A 1 190 ? 10.813 26.308 -3.316 1.00 65.94 190 LEU A CA 1
ATOM 1496 C C . LEU A 1 190 ? 11.712 26.348 -4.571 1.00 65.94 190 LEU A C 1
ATOM 1498 O O . LEU A 1 190 ? 11.438 27.069 -5.522 1.00 65.94 190 LEU A O 1
ATOM 1502 N N . LYS A 1 191 ? 12.776 25.537 -4.610 1.00 68.56 191 LYS A N 1
ATOM 1503 C CA . LYS A 1 191 ? 13.783 25.489 -5.683 1.00 68.56 191 LYS A CA 1
ATOM 1504 C C . LYS A 1 191 ? 13.392 24.589 -6.868 1.00 68.56 191 LYS A C 1
ATOM 1506 O O . LYS A 1 191 ? 14.274 24.141 -7.603 1.00 68.56 191 LYS A O 1
ATOM 1511 N N . LEU A 1 192 ? 12.102 24.296 -7.060 1.00 63.81 192 LEU A N 1
ATOM 1512 C CA . LEU A 1 192 ? 11.622 23.292 -8.022 1.00 63.81 192 LEU A CA 1
ATOM 1513 C C . LEU A 1 192 ? 11.933 23.617 -9.500 1.00 63.81 192 LEU A C 1
ATOM 1515 O O . LEU A 1 192 ? 11.863 22.728 -10.339 1.00 63.81 192 LEU A O 1
ATOM 1519 N N . ALA A 1 193 ? 12.292 24.866 -9.805 1.00 68.81 193 ALA A N 1
ATOM 1520 C CA . ALA A 1 193 ? 12.695 25.319 -11.139 1.00 68.81 193 ALA A CA 1
ATOM 1521 C C . ALA A 1 193 ? 14.207 25.606 -11.259 1.00 68.81 193 ALA A C 1
ATOM 1523 O O . ALA A 1 193 ? 14.657 26.176 -12.247 1.00 68.81 193 ALA A O 1
ATOM 1524 N N . SER A 1 194 ? 15.005 25.235 -10.253 1.00 78.88 194 SER A N 1
ATOM 1525 C CA . SER A 1 194 ? 16.455 25.462 -10.264 1.00 78.88 194 SER A CA 1
ATOM 1526 C C . SER A 1 194 ? 17.214 24.371 -11.027 1.00 78.88 194 SER A C 1
ATOM 1528 O O . SER A 1 194 ? 16.722 23.251 -11.191 1.00 78.88 194 SER A O 1
ATOM 1530 N N . GLU A 1 195 ? 18.467 24.660 -11.391 1.00 82.69 195 GLU A N 1
ATOM 1531 C CA . GLU A 1 195 ? 19.443 23.703 -11.943 1.00 82.69 195 GLU A CA 1
ATOM 1532 C C . GLU A 1 195 ? 19.506 22.381 -11.150 1.00 82.69 195 GLU A C 1
ATOM 1534 O O . GLU A 1 195 ? 19.702 21.298 -11.705 1.00 82.69 195 GLU A O 1
ATOM 1539 N N . GLN A 1 196 ? 19.235 22.439 -9.842 1.00 86.75 196 GLN A N 1
ATOM 1540 C CA . GLN A 1 196 ? 19.253 21.290 -8.936 1.00 86.75 196 GLN A CA 1
ATOM 1541 C C . GLN A 1 196 ? 18.163 20.250 -9.230 1.00 86.75 196 GLN A C 1
ATOM 1543 O O . GLN A 1 196 ? 18.255 19.130 -8.734 1.00 86.75 196 GLN A O 1
ATOM 1548 N N . THR A 1 197 ? 17.143 20.582 -10.025 1.00 89.31 197 THR A N 1
ATOM 1549 C CA . THR A 1 197 ? 16.077 19.648 -10.432 1.00 89.31 197 THR A CA 1
ATOM 1550 C C . THR A 1 197 ? 16.332 18.969 -11.774 1.00 89.31 197 THR A C 1
ATOM 1552 O O . THR A 1 197 ? 15.684 17.962 -12.087 1.00 89.31 197 THR A O 1
ATOM 1555 N N . LYS A 1 198 ? 17.291 19.468 -12.564 1.00 92.56 198 LYS A N 1
ATOM 1556 C CA . LYS A 1 198 ? 17.658 18.882 -13.858 1.00 92.56 198 LYS A CA 1
ATOM 1557 C C . LYS A 1 198 ? 18.266 17.491 -13.690 1.00 92.56 198 LYS A C 1
ATOM 1559 O O . LYS A 1 198 ? 18.789 17.149 -12.631 1.00 92.56 198 LYS A O 1
ATOM 1564 N N . CYS A 1 199 ? 18.201 16.665 -14.730 1.00 94.38 199 CYS A N 1
ATOM 1565 C CA . CYS A 1 199 ? 18.794 15.330 -14.732 1.00 94.38 199 CYS A CA 1
ATOM 1566 C C . CYS A 1 199 ? 20.300 15.385 -14.448 1.00 94.38 199 CYS A C 1
ATOM 1568 O O . CYS A 1 199 ? 21.024 16.133 -15.093 1.00 94.38 199 CYS A O 1
ATOM 1570 N N . ARG A 1 200 ? 20.784 14.546 -13.523 1.00 92.94 200 ARG A N 1
ATOM 1571 C CA . ARG A 1 200 ? 22.214 14.459 -13.160 1.00 92.94 200 ARG A CA 1
ATOM 1572 C C . ARG A 1 200 ? 23.132 14.138 -14.340 1.00 92.94 200 ARG A C 1
ATOM 1574 O O . ARG A 1 200 ? 24.305 14.467 -14.280 1.00 92.94 200 ARG A O 1
ATOM 1581 N N . HIS A 1 201 ? 22.609 13.468 -15.368 1.00 93.00 201 HIS A N 1
ATOM 1582 C CA . HIS A 1 201 ? 23.418 12.928 -16.464 1.00 93.00 201 HIS A CA 1
ATOM 1583 C C . HIS A 1 201 ? 23.187 13.617 -17.813 1.00 93.00 201 HIS A C 1
ATOM 1585 O O . HIS A 1 201 ? 24.111 13.737 -18.609 1.00 93.00 201 HIS A O 1
ATOM 1591 N N . CYS A 1 202 ? 21.957 14.044 -18.111 1.00 94.12 202 CYS A N 1
ATOM 1592 C CA . CYS A 1 202 ? 21.651 14.737 -19.368 1.00 94.12 202 CYS A CA 1
ATOM 1593 C C . CYS A 1 202 ? 21.011 16.111 -19.171 1.00 94.12 202 CYS A C 1
ATOM 1595 O O . CYS A 1 202 ? 20.605 16.732 -20.148 1.00 94.12 202 CYS A O 1
ATOM 1597 N N . GLY A 1 203 ? 20.867 16.571 -17.928 1.00 92.19 203 GLY A N 1
ATOM 1598 C CA . GLY A 1 203 ? 20.176 17.815 -17.605 1.00 92.19 203 GLY A CA 1
ATOM 1599 C C . GLY A 1 203 ? 20.876 19.048 -18.160 1.00 92.19 203 GLY A C 1
ATOM 1600 O O . GLY A 1 203 ? 20.180 19.926 -18.659 1.00 92.19 203 GLY A O 1
ATOM 1601 N N . SER A 1 204 ? 22.211 19.075 -18.140 1.00 91.19 204 SER A N 1
ATOM 1602 C CA . SER A 1 204 ? 23.011 20.187 -18.669 1.00 91.19 204 SER A CA 1
ATOM 1603 C C . SER A 1 204 ? 22.742 20.426 -20.156 1.00 91.19 204 SER A C 1
ATOM 1605 O O . SER A 1 204 ? 22.466 21.551 -20.549 1.00 91.19 204 SER A O 1
ATOM 1607 N N . ASP A 1 205 ? 22.705 19.357 -20.956 1.00 91.81 205 ASP A N 1
ATOM 1608 C CA . ASP A 1 205 ? 22.565 19.479 -22.412 1.00 91.81 205 ASP A CA 1
ATOM 1609 C C . ASP A 1 205 ? 21.101 19.539 -22.867 1.00 91.81 205 ASP A C 1
ATOM 1611 O O . ASP A 1 205 ? 20.769 20.192 -23.848 1.00 91.81 205 ASP A O 1
ATOM 1615 N N . THR A 1 206 ? 20.204 18.808 -22.193 1.00 91.25 206 THR A N 1
ATOM 1616 C CA . THR A 1 206 ? 18.802 18.656 -22.641 1.00 91.25 206 THR A CA 1
ATOM 1617 C C . THR A 1 206 ? 17.819 19.559 -21.903 1.00 91.25 206 THR A C 1
ATOM 1619 O O . THR A 1 206 ? 16.644 19.602 -22.265 1.00 91.25 206 THR A O 1
ATOM 1622 N N . GLY A 1 207 ? 18.237 20.181 -20.798 1.00 90.56 207 GLY A N 1
ATOM 1623 C CA . GLY A 1 207 ? 17.359 20.942 -19.905 1.00 90.56 207 GLY A CA 1
ATOM 1624 C C . GLY A 1 207 ? 16.295 20.109 -19.172 1.00 90.56 207 GLY A C 1
ATOM 1625 O O . GLY A 1 207 ? 15.454 20.668 -18.473 1.00 90.56 207 GLY A O 1
ATOM 1626 N N . ARG A 1 208 ? 16.283 18.774 -19.308 1.00 92.19 208 ARG A N 1
ATOM 1627 C CA . ARG A 1 208 ? 15.228 17.908 -18.747 1.00 92.19 208 ARG A CA 1
ATOM 1628 C C . ARG A 1 208 ? 15.353 17.743 -17.230 1.00 92.19 208 ARG A C 1
ATOM 1630 O O . ARG A 1 208 ? 16.447 17.531 -16.710 1.00 92.19 208 ARG A O 1
ATOM 1637 N N . PHE A 1 209 ? 14.216 17.710 -16.532 1.00 92.31 209 PHE A N 1
ATOM 1638 C CA . PHE A 1 209 ? 14.135 17.409 -15.097 1.00 92.31 209 PHE A CA 1
ATOM 1639 C C . PHE A 1 209 ? 14.364 15.924 -14.773 1.00 92.31 209 PHE A C 1
ATOM 1641 O O . PHE A 1 209 ? 13.908 15.032 -15.496 1.00 92.31 209 PHE A O 1
ATOM 1648 N N . GLU A 1 210 ? 15.015 15.637 -13.640 1.00 93.25 210 GLU A N 1
ATOM 1649 C CA . GLU A 1 210 ? 15.220 14.268 -13.152 1.00 93.25 210 GLU A CA 1
ATOM 1650 C C . GLU A 1 210 ? 13.932 13.718 -12.523 1.00 93.25 210 GLU A C 1
ATOM 1652 O O . GLU A 1 210 ? 13.743 13.729 -11.307 1.00 93.25 210 GLU A O 1
ATOM 1657 N N . THR A 1 211 ? 13.015 13.233 -13.355 1.00 92.12 211 THR A N 1
ATOM 1658 C CA . THR A 1 211 ? 11.836 12.485 -12.900 1.00 92.12 211 THR A CA 1
ATOM 1659 C C . THR A 1 211 ? 12.051 10.983 -13.052 1.00 92.12 211 THR A C 1
ATOM 1661 O O . THR A 1 211 ? 12.867 10.535 -13.859 1.00 92.12 211 THR A O 1
ATOM 1664 N N . LEU A 1 212 ? 11.261 10.177 -12.334 1.00 91.12 212 LEU A N 1
ATOM 1665 C CA . LEU A 1 212 ? 11.269 8.725 -12.523 1.00 91.12 212 LEU A CA 1
ATOM 1666 C C . LEU A 1 212 ? 10.922 8.335 -13.970 1.00 91.12 212 LEU A C 1
ATOM 1668 O O . LEU A 1 212 ? 11.553 7.450 -14.540 1.00 91.12 212 LEU A O 1
ATOM 1672 N N . ALA A 1 213 ? 9.941 9.010 -14.577 1.00 91.88 213 ALA A N 1
ATOM 1673 C CA . ALA A 1 213 ? 9.561 8.773 -15.968 1.00 91.88 213 ALA A CA 1
ATOM 1674 C C . ALA A 1 213 ? 10.723 9.073 -16.923 1.00 91.88 213 ALA A C 1
ATOM 1676 O O . ALA A 1 213 ? 11.039 8.249 -17.779 1.00 91.88 213 ALA A O 1
ATOM 1677 N N . HIS A 1 214 ? 11.412 10.198 -16.722 1.00 94.12 214 HIS A N 1
ATOM 1678 C CA . HIS A 1 214 ? 12.598 10.540 -17.495 1.00 94.12 214 HIS A CA 1
ATOM 1679 C C . HIS A 1 214 ? 13.698 9.480 -17.338 1.00 94.12 214 HIS A C 1
ATOM 1681 O O . HIS A 1 214 ? 14.165 8.932 -18.335 1.00 94.12 214 HIS A O 1
ATOM 1687 N N . ALA A 1 215 ? 14.063 9.129 -16.102 1.00 92.19 215 ALA A N 1
ATOM 1688 C CA . ALA A 1 215 ? 15.115 8.153 -15.825 1.00 92.19 215 ALA A CA 1
ATOM 1689 C C . ALA A 1 215 ? 14.806 6.763 -16.412 1.00 92.19 215 ALA A C 1
ATOM 1691 O O . ALA A 1 215 ? 15.704 6.096 -16.920 1.00 92.19 215 ALA A O 1
ATOM 1692 N N . VAL A 1 216 ? 13.543 6.326 -16.379 1.00 90.62 216 VAL A N 1
ATOM 1693 C CA . VAL A 1 216 ? 13.140 4.972 -16.802 1.00 90.62 216 VAL A CA 1
ATOM 1694 C C . VAL A 1 216 ? 12.771 4.875 -18.281 1.00 90.62 216 VAL A C 1
ATOM 1696 O O . VAL A 1 216 ? 12.781 3.759 -18.796 1.00 90.62 216 VAL A O 1
ATOM 1699 N N . GLN A 1 217 ? 12.439 5.981 -18.960 1.00 91.19 217 GLN A N 1
ATOM 1700 C CA . GLN A 1 217 ? 11.918 5.951 -20.339 1.00 91.19 217 GLN A CA 1
ATOM 1701 C C . GLN A 1 217 ? 12.684 6.821 -21.341 1.00 91.19 217 GLN A C 1
ATOM 1703 O O . GLN A 1 217 ? 12.739 6.466 -22.512 1.00 91.19 217 GLN A O 1
ATOM 1708 N N . GLN A 1 218 ? 13.287 7.936 -20.920 1.00 92.25 218 GLN A N 1
ATOM 1709 C CA . GLN A 1 218 ? 13.769 8.963 -21.858 1.00 92.25 218 GLN A CA 1
ATOM 1710 C C . GLN A 1 218 ? 15.268 9.250 -21.754 1.00 92.25 218 GLN A C 1
ATOM 1712 O O . GLN A 1 218 ? 15.887 9.610 -22.748 1.00 92.25 218 GLN A O 1
ATOM 1717 N N . CYS A 1 219 ? 15.877 9.095 -20.579 1.00 94.81 219 CYS A N 1
ATOM 1718 C CA . CYS A 1 219 ? 17.273 9.467 -20.364 1.00 94.81 219 CYS A CA 1
ATOM 1719 C C . CYS A 1 219 ? 18.210 8.683 -21.298 1.00 94.81 219 CYS A C 1
ATOM 1721 O O . CYS A 1 219 ? 18.140 7.454 -21.362 1.00 94.81 219 CYS A O 1
ATOM 1723 N N . ARG A 1 220 ? 19.101 9.377 -22.015 1.00 92.44 220 ARG A N 1
ATOM 1724 C CA . ARG A 1 220 ? 20.077 8.746 -22.924 1.00 92.44 220 ARG A CA 1
ATOM 1725 C C . ARG A 1 220 ? 21.027 7.796 -22.187 1.00 92.44 220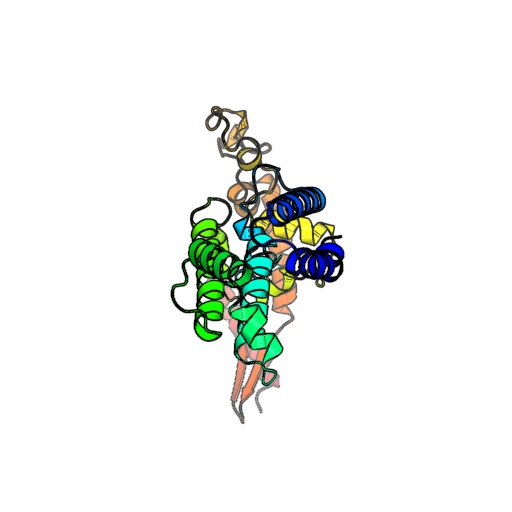 ARG A C 1
ATOM 1727 O O . ARG A 1 220 ? 21.297 6.706 -22.667 1.00 92.44 220 ARG A O 1
ATOM 1734 N N . THR A 1 221 ? 21.421 8.145 -20.963 1.00 91.88 221 THR A N 1
ATOM 1735 C CA . THR A 1 221 ? 22.329 7.339 -20.131 1.00 91.88 221 THR A CA 1
ATOM 1736 C C . THR A 1 221 ? 21.728 5.986 -19.756 1.00 91.88 221 THR A C 1
ATOM 1738 O O . THR A 1 221 ? 22.432 4.985 -19.703 1.00 91.88 221 THR A O 1
ATOM 1741 N N . THR A 1 222 ? 20.412 5.917 -19.537 1.00 92.06 222 THR A N 1
ATOM 1742 C CA . THR A 1 222 ? 19.729 4.655 -19.216 1.00 92.06 222 THR A CA 1
ATOM 1743 C C . THR A 1 222 ? 19.200 3.933 -20.456 1.00 92.06 222 THR A C 1
ATOM 1745 O O . THR A 1 222 ? 18.554 2.897 -20.314 1.00 92.06 222 THR A O 1
ATOM 1748 N N . HIS A 1 223 ? 19.454 4.440 -21.669 1.00 92.06 223 HIS A N 1
ATOM 1749 C CA . HIS A 1 223 ? 18.946 3.850 -22.909 1.00 92.06 223 HIS A CA 1
ATOM 1750 C C . HIS A 1 223 ? 19.403 2.400 -23.085 1.00 92.06 223 HIS A C 1
ATOM 1752 O O . HIS A 1 223 ? 18.561 1.520 -23.246 1.00 92.06 223 HIS A O 1
ATOM 1758 N N . ALA A 1 224 ? 20.704 2.131 -22.945 1.00 91.62 224 ALA A N 1
ATOM 1759 C CA . ALA A 1 224 ? 21.245 0.776 -23.048 1.00 91.62 224 ALA A CA 1
ATOM 1760 C C . ALA A 1 224 ? 20.585 -0.188 -22.043 1.00 91.62 224 ALA A C 1
ATOM 1762 O O . ALA A 1 224 ? 20.174 -1.286 -22.408 1.00 91.62 224 ALA A O 1
ATOM 1763 N N . LEU A 1 225 ? 20.369 0.253 -20.798 1.00 92.12 225 LEU A N 1
ATOM 1764 C CA . LEU A 1 225 ? 19.679 -0.543 -19.775 1.00 92.12 225 LEU A CA 1
ATOM 1765 C C . LEU A 1 225 ? 18.207 -0.807 -20.125 1.00 92.12 225 LEU A C 1
ATOM 1767 O O . LEU A 1 225 ? 17.691 -1.889 -19.840 1.00 92.12 225 LEU A O 1
ATOM 1771 N N . ARG A 1 226 ? 17.517 0.154 -20.756 1.00 91.56 226 ARG A N 1
ATOM 1772 C CA . ARG A 1 226 ? 16.151 -0.060 -21.262 1.00 91.56 226 ARG A CA 1
ATOM 1773 C C . ARG A 1 226 ? 16.128 -1.121 -22.353 1.00 91.56 226 ARG A C 1
ATOM 1775 O O . ARG A 1 226 ? 15.252 -1.980 -22.299 1.00 91.56 226 ARG A O 1
ATOM 1782 N N . VAL A 1 227 ? 17.078 -1.068 -23.288 1.00 89.69 227 VAL A N 1
ATOM 1783 C CA . VAL A 1 227 ? 17.212 -2.042 -24.381 1.00 89.69 227 VAL A CA 1
ATOM 1784 C C . VAL A 1 227 ? 17.505 -3.433 -23.825 1.00 89.69 227 VAL A C 1
ATOM 1786 O O . VAL A 1 227 ? 16.810 -4.377 -24.183 1.00 89.69 227 VAL A O 1
ATOM 1789 N N . ILE A 1 228 ? 18.443 -3.562 -22.881 1.00 89.50 228 ILE A N 1
ATOM 1790 C CA . ILE A 1 228 ? 18.743 -4.841 -22.218 1.00 89.50 228 ILE A CA 1
ATOM 1791 C C . ILE A 1 228 ? 17.488 -5.396 -21.541 1.00 89.50 228 ILE A C 1
ATOM 1793 O O . ILE A 1 228 ? 17.094 -6.523 -21.820 1.00 89.50 228 ILE A O 1
ATOM 1797 N N . ARG A 1 229 ? 16.800 -4.591 -20.719 1.00 88.44 229 ARG A N 1
ATOM 1798 C CA . ARG A 1 229 ? 15.554 -5.009 -20.053 1.00 88.44 229 ARG A CA 1
ATOM 1799 C C . ARG A 1 229 ? 14.492 -5.453 -21.057 1.00 88.44 229 ARG A C 1
ATOM 1801 O O . ARG A 1 229 ? 13.835 -6.464 -20.833 1.00 88.44 229 ARG A O 1
ATOM 1808 N N . HIS A 1 230 ? 14.302 -4.687 -22.130 1.00 86.94 230 HIS A N 1
ATOM 1809 C CA . HIS A 1 230 ? 13.367 -5.032 -23.195 1.00 86.94 230 HIS A CA 1
ATOM 1810 C C . HIS A 1 230 ? 13.735 -6.378 -23.826 1.00 86.94 230 HIS A C 1
ATOM 1812 O O . HIS A 1 230 ? 12.895 -7.269 -23.880 1.00 86.94 230 HIS A O 1
ATOM 1818 N N . ASN A 1 231 ? 14.997 -6.566 -24.211 1.00 87.50 231 ASN A N 1
ATOM 1819 C CA . ASN A 1 231 ? 15.468 -7.790 -24.854 1.00 87.50 231 ASN A CA 1
ATOM 1820 C C . ASN A 1 231 ? 15.371 -9.009 -23.930 1.00 87.50 231 ASN A C 1
ATOM 1822 O O . ASN A 1 231 ? 14.971 -10.070 -24.392 1.00 87.50 231 ASN A O 1
ATOM 1826 N N . THR A 1 232 ? 15.642 -8.856 -22.630 1.00 85.69 232 THR A N 1
ATOM 1827 C CA . THR A 1 232 ? 15.443 -9.917 -21.627 1.00 85.69 232 THR A CA 1
ATOM 1828 C C . THR A 1 232 ? 13.974 -10.314 -21.478 1.00 85.69 232 THR A C 1
ATOM 1830 O O . THR A 1 232 ? 13.667 -11.483 -21.263 1.00 85.69 232 THR A O 1
ATOM 1833 N N . LEU A 1 233 ? 13.043 -9.361 -21.561 1.00 82.50 233 LEU A N 1
ATOM 1834 C CA . LEU A 1 233 ? 11.615 -9.687 -21.553 1.00 82.50 233 LEU A CA 1
ATOM 1835 C C . LEU A 1 233 ? 11.215 -10.369 -22.859 1.00 82.50 233 LEU A C 1
ATOM 1837 O O . LEU A 1 233 ? 10.555 -11.402 -22.832 1.00 82.50 233 LEU A O 1
ATOM 1841 N N . VAL A 1 234 ? 11.654 -9.828 -23.995 1.00 80.88 234 VAL A N 1
ATOM 1842 C CA . VAL A 1 234 ? 11.378 -10.397 -25.314 1.00 80.88 234 VAL A CA 1
ATOM 1843 C C . VAL A 1 234 ? 11.919 -11.819 -25.435 1.00 80.88 234 VAL A C 1
ATOM 1845 O O . VAL A 1 234 ? 11.207 -12.652 -25.976 1.00 80.88 234 VAL A O 1
ATOM 1848 N N . SER A 1 235 ? 13.111 -12.139 -24.921 1.00 77.81 235 SER A N 1
ATOM 1849 C CA . SER A 1 235 ? 13.627 -13.515 -24.957 1.00 77.81 235 SER A CA 1
ATOM 1850 C C . SER A 1 235 ? 12.740 -14.473 -24.160 1.00 77.81 235 SER A C 1
ATOM 1852 O O . SER A 1 235 ? 12.331 -15.499 -24.692 1.00 77.81 235 SER A O 1
ATOM 1854 N N . ARG A 1 236 ? 12.317 -14.079 -22.949 1.00 76.06 236 ARG A N 1
ATOM 1855 C CA . ARG A 1 236 ? 11.385 -14.870 -22.122 1.00 76.06 236 ARG A CA 1
ATOM 1856 C C . ARG A 1 236 ? 10.021 -15.090 -22.780 1.00 76.06 236 ARG A C 1
ATOM 1858 O O . ARG A 1 236 ? 9.400 -16.117 -22.540 1.00 76.06 236 ARG A O 1
ATOM 1865 N N . PHE A 1 237 ? 9.542 -14.135 -23.579 1.00 69.44 237 PHE A N 1
ATOM 1866 C CA . PHE A 1 237 ? 8.266 -14.265 -24.293 1.00 69.44 237 PHE A CA 1
ATOM 1867 C C . PHE A 1 237 ? 8.387 -14.965 -25.650 1.00 69.44 237 PHE A C 1
ATOM 1869 O O . PHE A 1 237 ? 7.435 -15.610 -26.067 1.00 69.44 237 PHE A O 1
ATOM 1876 N N . LYS A 1 238 ? 9.526 -14.856 -26.343 1.00 64.31 238 LYS A N 1
ATOM 1877 C CA . LYS A 1 238 ? 9.772 -15.548 -27.621 1.00 64.31 238 LYS A CA 1
ATOM 1878 C C . LYS A 1 238 ? 9.812 -17.067 -27.460 1.00 64.31 238 LYS A C 1
ATOM 1880 O O . LYS A 1 238 ? 9.470 -17.780 -28.396 1.00 64.31 238 LYS A O 1
ATOM 1885 N N . GLU A 1 239 ? 10.249 -17.545 -26.300 1.00 59.19 239 GLU A N 1
ATOM 1886 C CA . GLU A 1 239 ? 10.288 -18.975 -25.977 1.00 59.19 239 GLU A CA 1
ATOM 1887 C C . GLU A 1 239 ? 8.921 -19.511 -25.521 1.00 59.19 239 GLU A C 1
ATOM 1889 O O . GLU A 1 239 ? 8.630 -20.691 -25.697 1.00 59.19 239 GLU A O 1
ATOM 1894 N N . ALA A 1 240 ? 8.059 -18.653 -24.967 1.00 59.31 240 ALA A N 1
ATOM 1895 C CA . ALA A 1 240 ? 6.763 -19.043 -24.428 1.00 59.31 240 ALA A CA 1
ATOM 1896 C C . ALA A 1 240 ? 5.650 -18.889 -25.477 1.00 59.31 240 ALA A C 1
ATOM 1898 O O . ALA A 1 240 ? 4.965 -17.867 -25.536 1.00 59.31 240 ALA A O 1
ATOM 1899 N N . ASP A 1 241 ? 5.432 -19.927 -26.280 1.00 67.19 241 ASP A N 1
ATOM 1900 C CA . ASP A 1 241 ? 4.223 -20.019 -27.096 1.00 67.19 241 ASP A CA 1
ATOM 1901 C C . ASP A 1 241 ? 3.044 -20.476 -26.237 1.00 67.19 241 ASP A C 1
ATOM 1903 O O . ASP A 1 241 ? 3.053 -21.559 -25.651 1.00 67.19 241 ASP A O 1
ATOM 1907 N N . LEU A 1 242 ? 1.997 -19.655 -26.169 1.00 66.81 242 LEU A N 1
ATOM 1908 C CA . LEU A 1 242 ? 0.742 -20.047 -25.536 1.00 66.81 242 LEU A CA 1
ATOM 1909 C C . LEU A 1 242 ? -0.100 -20.813 -26.556 1.00 66.81 242 LEU A C 1
ATOM 1911 O O . LEU A 1 242 ? -0.713 -20.219 -27.442 1.00 66.81 242 LEU A O 1
ATOM 1915 N N . ILE A 1 243 ? -0.130 -22.137 -26.425 1.00 73.88 243 ILE A N 1
ATOM 1916 C CA . ILE A 1 243 ? -0.944 -23.026 -27.255 1.00 73.88 243 ILE A CA 1
ATOM 1917 C C . ILE A 1 243 ? -2.206 -23.398 -26.470 1.00 73.88 243 ILE A C 1
ATOM 1919 O O . ILE A 1 243 ? -2.146 -24.096 -25.460 1.00 73.88 243 ILE A O 1
ATOM 1923 N N . LEU A 1 244 ? -3.364 -22.927 -26.929 1.00 77.12 244 LEU A N 1
ATOM 1924 C CA . LEU A 1 244 ? -4.676 -23.250 -26.368 1.00 77.12 244 LEU A CA 1
ATOM 1925 C C . LEU A 1 244 ? -5.390 -24.240 -27.291 1.00 77.12 244 LEU A C 1
ATOM 1927 O O . LEU A 1 244 ? -5.653 -23.926 -28.449 1.00 77.12 244 LEU A O 1
ATOM 1931 N N . ARG A 1 245 ? -5.750 -25.420 -26.783 1.00 78.50 245 ARG A N 1
ATOM 1932 C CA . ARG A 1 245 ? -6.521 -26.426 -27.528 1.00 78.50 245 ARG A CA 1
ATOM 1933 C C . ARG A 1 245 ? -7.944 -26.502 -26.980 1.00 78.50 245 ARG A C 1
ATOM 1935 O O . ARG A 1 245 ? -8.137 -26.752 -25.794 1.00 78.50 245 ARG A O 1
ATOM 1942 N N . ARG A 1 246 ? -8.947 -26.311 -27.841 1.00 79.25 246 ARG A N 1
ATOM 1943 C CA . AR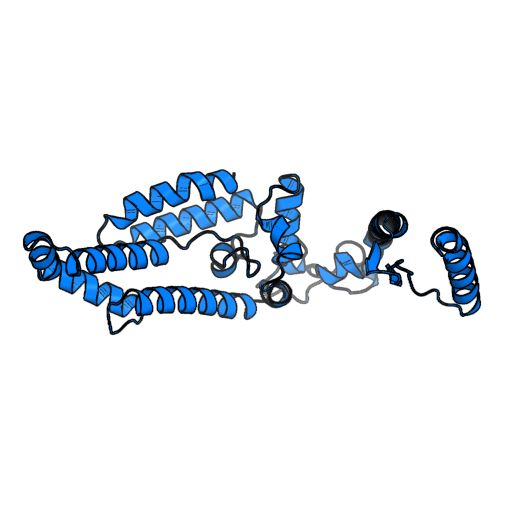G A 1 246 ? -10.371 -26.496 -27.520 1.00 79.25 246 ARG A CA 1
ATOM 1944 C C . ARG A 1 246 ? -10.999 -27.430 -28.552 1.00 79.25 246 ARG A C 1
ATOM 1946 O O . ARG A 1 246 ? -11.304 -27.013 -29.667 1.00 79.25 246 ARG A O 1
ATOM 1953 N N . GLY A 1 247 ? -11.174 -28.699 -28.183 1.00 84.31 247 GLY A N 1
ATOM 1954 C CA . GLY A 1 247 ? -11.605 -29.741 -29.121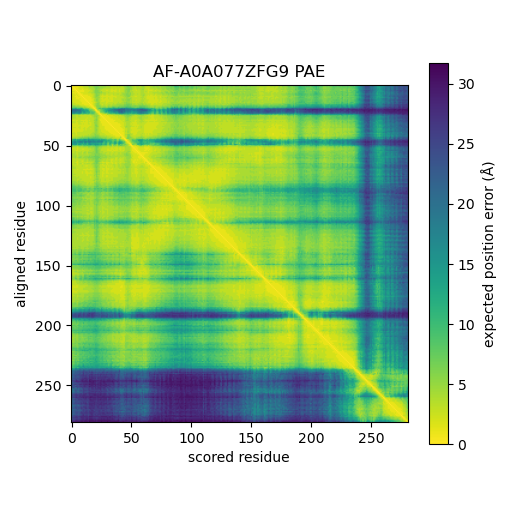 1.00 84.31 247 GLY A CA 1
ATOM 1955 C C . GLY A 1 247 ? -10.598 -29.906 -30.265 1.00 84.31 247 GLY A C 1
ATOM 1956 O O . GLY A 1 247 ? -9.406 -30.105 -30.016 1.00 84.31 247 GLY A O 1
ATOM 1957 N N . GLN A 1 248 ? -11.074 -29.775 -31.507 1.00 83.62 248 GLN A N 1
ATOM 1958 C CA . GLN A 1 248 ? -10.244 -29.790 -32.721 1.00 83.62 248 GLN A CA 1
ATOM 1959 C C . GLN A 1 248 ? -9.573 -28.440 -33.033 1.00 83.62 248 GLN A C 1
ATOM 1961 O O . GLN A 1 248 ? -8.706 -28.373 -33.897 1.00 83.62 248 GLN A O 1
ATOM 1966 N N . ARG A 1 249 ? -9.933 -27.350 -32.340 1.00 82.00 249 ARG A N 1
ATOM 1967 C CA . ARG A 1 249 ? -9.373 -26.021 -32.615 1.00 82.00 249 ARG A CA 1
ATOM 1968 C C . ARG A 1 249 ? -8.138 -25.754 -31.756 1.00 82.00 249 ARG A C 1
ATOM 1970 O O . ARG A 1 249 ? -8.239 -25.674 -30.531 1.00 82.00 249 ARG A O 1
ATOM 1977 N N . LEU A 1 250 ? -6.994 -25.544 -32.403 1.00 81.50 250 LEU A N 1
ATOM 1978 C CA . LEU A 1 250 ? -5.771 -25.010 -31.797 1.00 81.50 250 LEU A CA 1
ATOM 1979 C C . LEU A 1 250 ? -5.700 -23.490 -32.002 1.00 81.50 250 LEU A C 1
ATOM 1981 O O . LEU A 1 250 ? -5.935 -22.978 -33.093 1.00 81.50 250 LEU A O 1
ATOM 1985 N N . SER A 1 251 ? -5.421 -22.748 -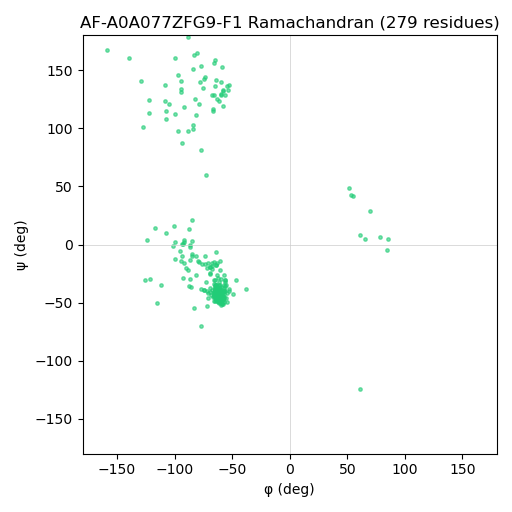30.934 1.00 80.38 251 SER A N 1
ATOM 1986 C CA . SER A 1 251 ? -5.203 -21.299 -30.936 1.00 80.38 251 SER A CA 1
ATOM 1987 C C . SER A 1 251 ? -3.821 -21.017 -30.368 1.00 80.38 251 SER A C 1
ATOM 1989 O O . SER A 1 251 ? -3.569 -21.270 -29.194 1.00 80.38 251 SER A O 1
ATOM 1991 N N . ILE A 1 252 ? -2.927 -20.507 -31.209 1.00 76.88 252 ILE A N 1
ATOM 1992 C CA . ILE A 1 252 ? -1.529 -20.266 -30.853 1.00 76.88 252 ILE A CA 1
ATOM 1993 C C . ILE A 1 252 ? -1.319 -18.763 -30.715 1.00 76.88 252 ILE A C 1
ATOM 1995 O O . ILE A 1 252 ? -1.436 -18.012 -31.685 1.00 76.88 252 ILE A O 1
ATOM 1999 N N . ILE A 1 253 ? -1.014 -18.318 -29.501 1.00 71.50 253 ILE A N 1
ATOM 2000 C CA . ILE A 1 253 ? -0.662 -16.932 -29.205 1.00 71.50 253 ILE A CA 1
ATOM 2001 C C . ILE A 1 253 ? 0.862 -16.853 -29.179 1.00 71.50 253 ILE A C 1
ATOM 2003 O O . ILE A 1 253 ? 1.501 -17.155 -28.175 1.00 71.50 253 ILE A O 1
ATOM 2007 N N . HIS A 1 254 ? 1.434 -16.428 -30.302 1.00 69.56 254 HIS A N 1
ATOM 2008 C CA . HIS A 1 254 ? 2.862 -16.154 -30.421 1.00 69.56 254 HIS A CA 1
ATOM 2009 C C . HIS A 1 254 ? 3.085 -14.642 -30.493 1.00 69.56 254 HIS A C 1
ATOM 2011 O O . HIS A 1 254 ? 2.786 -14.011 -31.517 1.00 69.56 254 HIS A O 1
ATOM 2017 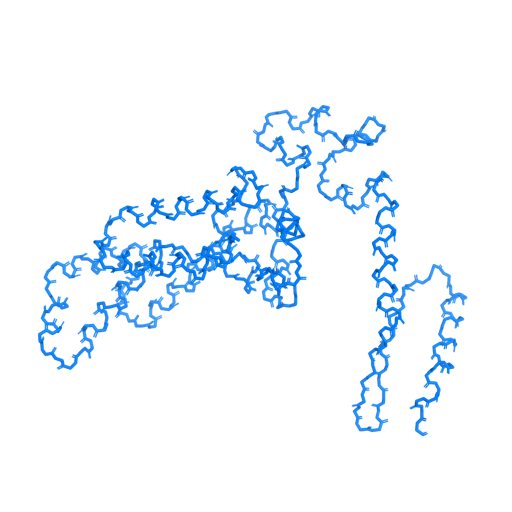N N . MET A 1 255 ? 3.621 -14.058 -29.418 1.00 62.59 255 MET A N 1
ATOM 2018 C CA . MET A 1 255 ? 3.915 -12.625 -29.347 1.00 62.59 255 MET A CA 1
ATOM 2019 C C . MET A 1 255 ? 4.871 -12.206 -30.476 1.00 62.59 255 MET A C 1
ATOM 2021 O O . MET A 1 255 ? 5.993 -12.689 -30.573 1.00 62.59 255 MET A O 1
ATOM 2025 N N . ALA A 1 256 ? 4.433 -11.293 -31.346 1.00 61.19 256 ALA A N 1
ATOM 2026 C CA . ALA A 1 256 ? 5.316 -10.559 -32.253 1.00 61.19 256 ALA A CA 1
ATOM 2027 C C . ALA A 1 256 ? 5.428 -9.108 -31.784 1.00 61.19 256 ALA A C 1
ATOM 2029 O O . ALA A 1 256 ? 4.424 -8.486 -31.444 1.00 61.19 256 ALA A O 1
ATOM 2030 N N . VAL A 1 257 ? 6.645 -8.570 -31.814 1.00 57.78 257 VAL A N 1
ATOM 2031 C CA . VAL A 1 257 ? 6.855 -7.120 -31.819 1.00 57.78 257 VAL A CA 1
ATOM 2032 C C . VAL A 1 257 ? 6.523 -6.633 -33.239 1.00 57.78 257 VAL A C 1
ATOM 2034 O O . VAL A 1 257 ? 6.933 -7.307 -34.189 1.00 57.78 257 VAL A O 1
ATOM 2037 N N . PRO A 1 258 ? 5.768 -5.533 -33.422 1.00 55.66 258 PRO A N 1
ATOM 2038 C CA . PRO A 1 258 ? 5.567 -4.943 -34.742 1.00 55.66 258 PRO A CA 1
ATOM 2039 C C . PRO A 1 258 ? 6.929 -4.613 -35.355 1.00 55.66 258 PRO A C 1
ATOM 2041 O O . PRO A 1 258 ? 7.764 -4.000 -34.695 1.00 55.66 258 PRO A O 1
ATOM 2044 N N . TRP A 1 259 ? 7.170 -5.053 -36.586 1.00 62.19 259 TRP A N 1
ATOM 2045 C CA . TRP A 1 259 ? 8.363 -4.670 -37.333 1.00 62.19 259 TRP A CA 1
ATOM 2046 C C . TRP A 1 259 ? 8.028 -3.467 -38.205 1.00 62.19 259 TRP A C 1
ATOM 2048 O O . TRP A 1 259 ? 6.959 -3.434 -38.809 1.00 62.19 259 TRP A O 1
ATOM 2058 N N . ASP A 1 260 ? 8.961 -2.523 -38.299 1.00 75.12 260 ASP A N 1
ATOM 2059 C CA . ASP A 1 260 ? 8.775 -1.247 -39.003 1.00 75.12 260 ASP A CA 1
ATOM 2060 C C . ASP A 1 260 ? 8.555 -1.390 -40.525 1.00 75.12 260 ASP A C 1
ATOM 2062 O O . ASP A 1 260 ? 8.261 -0.400 -41.188 1.00 75.12 260 ASP A O 1
ATOM 2066 N N . SER A 1 261 ? 8.681 -2.600 -41.098 1.00 81.12 261 SER A N 1
ATOM 2067 C CA . SER A 1 261 ? 8.476 -2.847 -42.530 1.00 81.12 261 SER A CA 1
ATOM 2068 C C . SER A 1 261 ? 7.512 -4.013 -42.834 1.00 81.12 261 SER A C 1
ATOM 2070 O O . SER A 1 261 ? 7.579 -5.065 -42.181 1.00 81.12 261 SER A O 1
ATOM 2072 N N . PRO A 1 262 ? 6.647 -3.877 -43.865 1.00 83.38 262 PRO A N 1
ATOM 2073 C CA . PRO A 1 262 ? 5.728 -4.935 -44.304 1.00 83.38 262 PRO A CA 1
ATOM 2074 C C . PRO A 1 262 ? 6.424 -6.257 -44.665 1.00 83.38 262 PRO A C 1
ATOM 2076 O O . PRO A 1 262 ? 5.912 -7.335 -44.367 1.00 83.38 262 PRO A O 1
ATOM 2079 N N . GLU A 1 263 ? 7.618 -6.187 -45.256 1.00 84.31 263 GLU A N 1
ATOM 2080 C CA . GLU A 1 263 ? 8.404 -7.355 -45.678 1.00 84.31 263 GLU A CA 1
ATOM 2081 C C . GLU A 1 263 ? 8.834 -8.226 -44.493 1.00 84.31 263 GLU A C 1
ATOM 2083 O O . GLU A 1 263 ? 8.638 -9.444 -44.494 1.00 84.31 263 GLU A O 1
ATOM 2088 N N . ARG A 1 264 ? 9.358 -7.604 -43.425 1.00 78.25 264 ARG A N 1
ATOM 2089 C CA . ARG A 1 264 ? 9.748 -8.318 -42.198 1.00 78.25 264 ARG A CA 1
ATOM 2090 C C . ARG A 1 264 ? 8.540 -8.944 -41.511 1.00 78.25 264 ARG A C 1
ATOM 2092 O O . ARG A 1 264 ? 8.644 -10.038 -40.952 1.00 78.25 264 ARG A O 1
ATOM 2099 N N . PHE A 1 265 ? 7.386 -8.279 -41.578 1.00 79.56 265 PHE A N 1
ATOM 2100 C CA . PHE A 1 265 ? 6.134 -8.832 -41.074 1.00 79.56 265 PHE A CA 1
ATOM 2101 C C . PHE A 1 265 ? 5.705 -10.083 -41.857 1.00 79.56 265 PHE A C 1
ATOM 2103 O O . PHE A 1 265 ? 5.387 -11.104 -41.242 1.00 79.56 265 PHE A O 1
ATOM 2110 N N . ALA A 1 266 ? 5.759 -10.046 -43.193 1.00 82.94 266 ALA A N 1
ATOM 2111 C CA . ALA A 1 266 ? 5.431 -11.189 -44.046 1.00 82.94 266 ALA A CA 1
ATOM 2112 C C . ALA A 1 266 ? 6.374 -12.384 -43.811 1.00 82.94 266 ALA A C 1
ATOM 2114 O O . ALA A 1 266 ? 5.899 -13.500 -43.587 1.00 82.94 266 ALA A O 1
ATOM 2115 N N . ALA A 1 267 ? 7.688 -12.145 -43.760 1.00 83.06 267 ALA A N 1
ATOM 2116 C CA . ALA A 1 267 ? 8.688 -13.179 -43.481 1.00 83.06 267 ALA A CA 1
ATOM 2117 C C . ALA A 1 267 ? 8.479 -13.828 -42.101 1.00 83.06 267 ALA A C 1
ATOM 2119 O O . ALA A 1 267 ? 8.485 -15.053 -41.968 1.00 83.06 267 ALA A O 1
ATOM 2120 N N . SER A 1 268 ? 8.206 -13.020 -41.069 1.00 79.31 268 SER A N 1
ATOM 2121 C CA . SER A 1 268 ? 7.885 -13.535 -39.735 1.00 79.31 268 SER A CA 1
ATOM 2122 C C . SER A 1 268 ? 6.601 -14.367 -39.740 1.00 79.31 268 SER A C 1
ATOM 2124 O O . SER A 1 268 ? 6.558 -15.430 -39.123 1.00 79.31 268 SER A O 1
ATOM 2126 N N . ARG A 1 269 ? 5.558 -13.931 -40.458 1.00 82.25 269 ARG A N 1
ATOM 2127 C CA . ARG A 1 269 ? 4.301 -14.682 -40.587 1.00 82.25 269 ARG A CA 1
ATOM 2128 C C . ARG A 1 269 ? 4.516 -16.040 -41.262 1.00 82.25 269 ARG A C 1
ATOM 2130 O O . ARG A 1 269 ? 3.945 -17.024 -40.793 1.00 82.25 269 ARG A O 1
ATOM 2137 N N . ALA A 1 270 ? 5.338 -16.102 -42.309 1.00 85.12 270 ALA A N 1
ATOM 2138 C CA . ALA A 1 270 ? 5.692 -17.351 -42.985 1.00 85.12 270 ALA A CA 1
ATOM 2139 C C . ALA A 1 270 ? 6.449 -18.309 -42.049 1.00 85.12 270 ALA A C 1
ATOM 2141 O O . ALA A 1 270 ? 6.032 -19.454 -41.893 1.00 85.12 270 ALA A O 1
ATOM 2142 N N . TYR A 1 271 ? 7.468 -17.813 -41.336 1.00 84.25 271 TYR A N 1
ATOM 2143 C CA . TYR A 1 271 ? 8.195 -18.586 -40.319 1.00 84.25 271 TYR A CA 1
ATOM 2144 C C . TYR A 1 271 ? 7.276 -19.128 -39.213 1.00 84.25 271 TYR A C 1
ATOM 2146 O O . TYR A 1 271 ? 7.422 -20.260 -38.764 1.00 84.25 271 TYR A O 1
ATOM 2154 N N . LYS A 1 272 ? 6.296 -18.338 -38.761 1.00 81.38 272 LYS A N 1
ATOM 2155 C CA . LYS A 1 272 ? 5.330 -18.798 -37.752 1.00 81.38 272 LYS A CA 1
ATOM 2156 C C . LYS A 1 272 ? 4.444 -19.921 -38.280 1.00 81.38 272 LYS A C 1
ATOM 2158 O O . LYS A 1 272 ? 4.199 -20.876 -37.553 1.00 81.38 272 LYS A O 1
ATOM 2163 N N . ARG A 1 273 ? 3.968 -19.814 -39.524 1.00 83.50 273 ARG A N 1
ATOM 2164 C CA . ARG A 1 273 ? 3.176 -20.879 -40.153 1.00 83.50 273 ARG A CA 1
ATOM 2165 C C . ARG A 1 273 ? 3.976 -22.172 -40.255 1.00 83.50 273 ARG A C 1
ATOM 2167 O O . ARG A 1 273 ? 3.465 -23.199 -39.835 1.00 83.50 273 ARG A O 1
ATOM 2174 N N . SER A 1 274 ? 5.228 -22.119 -40.712 1.00 86.12 274 SER A N 1
ATOM 2175 C CA . SER A 1 274 ? 6.067 -23.322 -40.784 1.00 86.12 274 SER A CA 1
ATOM 2176 C C . SER A 1 274 ? 6.381 -23.903 -39.403 1.00 86.12 274 SER A C 1
ATOM 2178 O O . SER A 1 274 ? 6.278 -25.111 -39.221 1.00 86.12 274 SER A O 1
ATOM 2180 N N . LYS A 1 275 ? 6.679 -23.059 -38.404 1.00 82.69 275 LYS A N 1
ATOM 2181 C CA . LYS A 1 275 ? 6.933 -23.487 -37.016 1.00 82.69 275 LYS A CA 1
ATOM 2182 C C . LYS A 1 275 ? 5.763 -24.277 -36.413 1.00 82.69 275 LYS A C 1
ATOM 2184 O O . LYS A 1 275 ? 6.004 -25.230 -35.681 1.00 82.69 275 LYS A O 1
ATOM 2189 N N . TYR A 1 276 ? 4.518 -23.882 -36.692 1.00 82.94 276 TYR A N 1
ATOM 2190 C CA . TYR A 1 276 ? 3.328 -24.528 -36.118 1.00 82.94 276 TYR A CA 1
ATOM 2191 C C . TYR A 1 276 ? 2.608 -25.503 -37.050 1.00 82.94 276 TYR A C 1
ATOM 2193 O O . TYR A 1 276 ? 1.652 -26.125 -36.599 1.00 82.94 276 TYR A O 1
ATOM 2201 N N . ALA A 1 277 ? 3.059 -25.682 -38.294 1.00 84.06 277 ALA A N 1
ATOM 2202 C CA . ALA A 1 277 ? 2.489 -26.672 -39.211 1.00 84.06 277 ALA A CA 1
ATOM 2203 C C . ALA A 1 277 ? 2.526 -28.094 -38.620 1.00 84.06 277 ALA A C 1
ATOM 2205 O O . ALA A 1 277 ? 1.618 -28.880 -38.837 1.00 84.06 277 ALA A O 1
ATOM 2206 N N . VAL A 1 278 ? 3.528 -28.393 -37.783 1.00 81.81 278 VAL A N 1
ATOM 2207 C CA . VAL A 1 278 ? 3.667 -29.679 -37.071 1.00 81.81 278 VAL A CA 1
ATOM 2208 C C . VAL A 1 278 ? 2.528 -29.937 -36.067 1.00 81.81 278 VAL A C 1
ATOM 2210 O O . VAL A 1 278 ? 2.344 -31.061 -35.615 1.00 81.81 278 VAL A O 1
ATOM 2213 N N . LEU A 1 279 ? 1.778 -28.902 -35.676 1.00 77.50 279 LEU A N 1
ATOM 2214 C CA . LEU A 1 279 ? 0.647 -29.017 -34.751 1.00 77.50 279 LEU A CA 1
ATOM 2215 C C . LEU A 1 279 ? -0.702 -29.150 -35.470 1.00 77.50 279 LEU A C 1
ATOM 2217 O O . LEU A 1 279 ? -1.717 -29.307 -34.786 1.00 77.50 279 LEU A O 1
ATOM 2221 N N . GLU A 1 280 ? -0.744 -29.029 -36.800 1.00 72.38 280 GLU A N 1
ATOM 2222 C CA . GLU A 1 280 ? -1.962 -29.309 -37.561 1.00 72.38 280 GLU A CA 1
ATOM 2223 C C . GLU A 1 280 ? -2.256 -30.821 -37.465 1.00 72.38 280 GLU A C 1
ATOM 2225 O O . GLU A 1 280 ? -1.329 -31.618 -37.618 1.00 72.38 280 GLU A O 1
ATOM 2230 N N . PRO A 1 281 ? -3.488 -31.215 -37.086 1.00 62.75 281 PRO A N 1
ATOM 2231 C CA . PRO A 1 281 ? -3.854 -32.619 -36.916 1.00 62.75 281 PRO A CA 1
ATOM 2232 C C . PRO A 1 281 ? -3.810 -33.413 -38.222 1.00 62.75 281 PRO A C 1
ATOM 2234 O O . PRO A 1 281 ? -4.016 -32.804 -39.296 1.00 62.75 281 PRO A O 1
#

Solvent-accessible surface area (backbone atoms only — not comparable to full-atom values): 15952 Å² total; per-residue (Å²): 110,69,64,53,42,64,72,52,48,47,58,53,50,46,59,58,52,39,76,46,69,90,83,55,63,59,42,51,53,53,41,49,50,52,53,50,53,52,34,59,78,45,73,44,59,89,86,60,75,57,68,34,44,47,40,28,47,37,59,54,54,19,66,42,43,76,52,44,50,60,52,25,54,53,49,37,52,49,51,49,53,50,25,60,71,40,90,49,68,70,40,33,52,55,40,68,31,69,69,44,44,52,51,50,52,54,51,25,60,77,60,76,45,90,66,96,46,74,68,48,53,54,48,42,54,51,51,52,51,51,50,31,49,56,57,27,41,74,32,90,39,26,46,71,37,63,80,32,50,73,32,61,78,77,29,56,56,66,76,47,82,83,53,53,73,66,56,43,34,51,50,50,24,59,57,44,63,52,49,91,30,42,50,51,68,47,58,92,46,93,59,67,87,39,82,77,23,29,22,95,84,53,11,88,84,67,67,41,57,19,38,69,65,36,57,71,74,65,38,74,87,41,41,65,59,47,52,50,54,49,51,58,50,48,53,63,42,68,73,50,67,48,74,46,73,57,90,91,47,77,46,74,51,67,80,72,79,89,57,100,42,72,67,62,44,51,54,50,52,52,53,51,51,63,72,50,52,82,70,58,130

Sequence (281 aa):
KIALIRENLIPRCIYQLSHLSPQSTLASQVDQIIRQTVKQNLHLPATAITGPFLHLPTQHGGLGLPSLINVTRIKTLWSFLKLSYSPRPLMRTVFEHPISQRAIAALKSQLGVQALTFKTLNAAKRRLAKQLEEQLHKTNQGRRLAFFISSKESNACLVGRLMTGHAFIRLIQLRTNTVPTRMALLRGSLKLASEQTKCRHCGSDTGRFETLAHAVQQCRTTHALRVIRHNTLVSRFKEADLILRRGQRLSIIHMAVPWDSPERFAASRAYKRSKYAVLEP

Secondary structure (DSSP, 8-state):
-HHHIIIIIHHHHHHHHHTS-TT-THHHHHHHHHHHHHHHHTT--TTT--HHHHHS-GGGTS-----HHHHHHHHHHHHHHHHHT-SSHHHHHHHHSHHHHHHHHHHHHHTT-SS--HHHHHHHHHHHHHHHHHHHHHSTTTGGGGGGTT-HHHHGGGGS-SS-HHHHHHHHHHHTT-S--HHHHTTT-TTTTSGGGB-TTTHHHH--B--HHIIIII-STTHHHHHHHHHHHHHHHHS--EEEEETTEEEEE---PPPSSHHHHHHHHHHHHHHHHTT--

Mean predicted aligned error: 10.37 Å

Radius of gyration: 26.46 Å; Cα contacts (8 Å, |Δi|>4): 282; chains: 1; bounding box: 52×59×78 Å

Foldseek 3Di:
DVCCCQPPVLVVLLVVLLPDQLPDCVLVVVLVVSVVVVCVLLVFDPPFDDPLLQCACLQLVHLNRHSSSLSSLLSNLVQLVCLCVDPDPVSNVVSVDPSNVVSNVVSCVVLVHDDRDPVRSVVSVVVVNVVSLVVQCVDPQRVQSNVSNRPCPLSVCSSVPPDDSVVSSVSSCLNRQRDPWLCNVCPPPPCCQPLSQAGPPCCVPPVHGRGPCCQQPPPPVCPVVNVVVVVVVVVVLQPDWDWDDDPLDIDTDRDDDDDPDPVVVVVVVVVVCVVCVVVND

Nearest PDB structures (foldseek):
  8gh6-assembly1_A  TM=7.803E-01  e=1.616E-08  Bombyx mori
  8ibx-assembly1_C  TM=7.861E-01  e=6.960E-08  Bombyx mori
  8ibz-assembly1_C  TM=7.831E-01  e=7.648E-08  Bombyx mori

Organism: Trichuris trichiura (NCBI:txid36087)

=== Feature glossary ===
Annotated list of the representations used here:

Nearest PDB structures. The Foldseek neighbor list gives the closest experimentally determined structures in the PDB, ranked by structural alignment. TM-score near 1 means near-identical fold; near 0.3 means only rough topology match. This is how one finds what a novel AlphaFold prediction most resembles in the solved-structure universe.

Foldseek 3Di. Foldseek's 3Di representation compresses backbone geometry into a per-residue letter drawn from a learned twenty-state alphabet. It captures the tertiary interaction pattern around each residue — which residues are packed against it in space, regardless of where they are in sequence.

Radius of gyration, Cα contacts, bounding box. Radius of gyration (Rg) is the root-mean-square distance of Cα atoms from their centroid — a single number for overall size and compactness. A globular domain of N residues has Rg ≈ 2.2·N^0.38 Å; an extended or disordered chain has a much larger Rg. The Cα contact count is the number of residue pairs whose Cα atoms are within 8 Å and are more than four positions apart in sequence — a standard proxy for tertiary packing density. The bounding box is the smallest axis-aligned box enclosing all Cα atoms.

InterPro / GO / CATH / organism. The annotation block draws on four external resources. InterPro: which protein families and domains the sequence belongs to. GO: standardized terms for what the protein does, what process it participates in, and where in the cell it acts. CATH: which structural fold it has in the CATH hierarchy. Organism: the species of origin.

mmCIF coordinates. The mmCIF block holds the 3D Cartesian coordinates of each backbone atom (N, Cα, C, O) in ångströms. mmCIF is the PDB's canonical archive format — a tagged-loop text representation of the atomic model.

pLDDT. pLDDT is the predicted lDDT-Cα score: AlphaFold's confidence that the local environment of each residue (all inter-atomic distances within 15 Å) is correctly placed. It is a per-residue number between 0 and 100, with higher meaning more reliable.

Backbone torsions (φ/ψ). φ (phi) and ψ (psi) are the two rotatable backbone dihedrals per residue: φ is the C(i-1)–N–Cα–C torsion, ψ is the N–Cα–C–N(i+1) torsion, both in degrees on (−180°, 180°]. α-helical residues cluster near (−60°, −45°); β-strand residues near (−120°, +130°). A Ramachandran plot is simply a scatter of (φ, ψ) for every residue.

B-factor. For experimental (PDB) structures, the B-factor (temperature factor) quantifies the positional spread of each atom in the crystal — a combination of thermal vibration and static disorder — in units of Å². High B-factors mark flexible loops or poorly resolved regions; low B-factors mark the rigid, well-ordered core.

Secondary structure (3-state, P-SEA). SS3 is a coarse helix/strand/coil call (letters a/b/c) made by the P-SEA algorithm from inter-Cα distances and dihedrals. It is less detailed than DSSP but needs only Cα positions.

Predicted aligned error. Predicted aligned error is AlphaFold's pairwise confidence. Unlike pLDDT (per-residue), PAE is per-residue-pair and captures whether two parts of the structure are correctly placed relative to each other. Units are ångströms of expected positional error.

Solvent-accessible surface area. Solvent-accessible surface area (SASA) is the area in Å² traced out by the centre of a 1.4 Å probe sphere (a water molecule) rolled over the protein's van der Waals surface (Shrake–Rupley / Lee–Richards construction). Buried residues have near-zero SASA; fully exposed residues can exceed 200 Å². The total SASA scales roughly with the number of surface residues.

Secondary structure (8-state, DSSP). The SS8 string is DSSP's per-residue secondary-structure call. α-helix (H) means an i→i+4 H-bond ladder; β-strand (E) means the residue participates in a β-sheet; 3₁₀ (G) and π (I) are tighter and wider helices; T/S are turns/bends; '-' is loop.

Rendered structure images. Structure images are PyMOL renders from six orthogonal camera directions. Cartoon representation draws helices as coils and strands as arrows; sticks shows the backbone as bonds; surface shows the solvent-excluded envelope. Rainbow coloring maps sequence position to hue (blue→red, N→C); chain coloring assigns a distinct color per polypeptide.

Sequence. The amino-acid sequence is the protein's primary structure: the linear order of residues from the N-terminus to the C-terminus, written in one-letter code. Everything else here — the 3D coordinates, the secondary structure, the domain annotations — is ultimately a consequence of this string.

Contact-map, Ramachandran, and PAE plots. Three diagnostic plots accompany the record. The Cα contact map visualizes the tertiary structure as a 2D adjacency matrix (8 Å cutoff, sequence-local contacts suppressed). The Ramachandran plot shows the distribution of backbone (φ, ψ) torsions, with points in the α and β basins reflecting secondary structure content. The PAE plot shows AlphaFold's inter-residue confidence as a color matrix.